Protein AF-0000000084932210 (afdb_homodimer)

pLDDT: mean 85.19, std 19.47, range [23.97, 98.38]

Radius of gyration: 21.62 Å; Cα contacts (8 Å, |Δi|>4): 447; chains: 2; bounding box: 85×49×42 Å

Nearest PDB structures (foldseek):
  3e6m-assembly1_B  TM=5.135E-01  e=4.115E-02  Ruegeria pomeroyi
  4pql-assembly1_A  TM=5.107E-01  e=1.129E-01  Staphylococcus aureus
  7z1l-assembly1_O  TM=4.689E-01  e=1.431E-01  Saccharomyces cerevisiae W303
  1z05-assembly1_A-2  TM=5.631E-01  e=2.785E+00  Vibrio cholerae O1 biovar El Tor str. N16961
  6f41-assembly1_O  TM=3.839E-01  e=3.976E+00  Saccharomyces cerevisiae S288C

Structure (mmCIF, N/CA/C/O backbone):
data_AF-0000000084932210-model_v1
#
loop_
_entity.id
_entity.type
_entity.pdbx_description
1 polymer 'MarR family transcriptional regulator'
#
loop_
_atom_site.group_PDB
_atom_site.id
_atom_site.type_symbol
_atom_site.label_atom_id
_atom_site.label_alt_id
_atom_site.label_comp_id
_atom_site.label_asym_id
_atom_site.label_entity_id
_atom_site.label_seq_id
_atom_site.pdbx_PDB_ins_code
_atom_site.Cartn_x
_atom_site.Cartn_y
_atom_site.Cartn_z
_atom_site.occupancy
_atom_site.B_iso_or_equiv
_atom_site.auth_seq_id
_atom_site.auth_comp_id
_atom_site.auth_asym_id
_atom_site.auth_atom_id
_atom_site.pdbx_PDB_model_num
ATOM 1 N N . MET A 1 1 ? -46.719 19.891 0.356 1 24.2 1 MET A N 1
ATOM 2 C CA . MET A 1 1 ? -45.656 19.75 -0.613 1 24.2 1 MET A CA 1
ATOM 3 C C . MET A 1 1 ? -44.5 18.938 -0.025 1 24.2 1 MET A C 1
ATOM 5 O O . MET A 1 1 ? -43.875 19.359 0.957 1 24.2 1 MET A O 1
ATOM 9 N N . ASP A 1 2 ? -44.594 17.578 0.139 1 27.67 2 ASP A N 1
ATOM 10 C CA . ASP A 1 2 ? -43.969 16.469 0.834 1 27.67 2 ASP A CA 1
ATOM 11 C C . ASP A 1 2 ? -42.531 16.281 0.365 1 27.67 2 ASP A C 1
ATOM 13 O O . ASP A 1 2 ? -42.281 15.961 -0.804 1 27.67 2 ASP A O 1
ATOM 17 N N . ASP A 1 3 ? -41.625 17.219 0.644 1 27.91 3 ASP A N 1
ATOM 18 C CA . ASP A 1 3 ? -40.219 17.328 0.317 1 27.91 3 ASP A CA 1
ATOM 19 C C . ASP A 1 3 ? -39.5 15.984 0.489 1 27.91 3 ASP A C 1
ATOM 21 O O . ASP A 1 3 ? -39.281 15.531 1.614 1 27.91 3 ASP A O 1
ATOM 25 N N . GLU A 1 4 ? -39.938 14.945 -0.245 1 27.97 4 GLU A N 1
ATOM 26 C CA . GLU A 1 4 ? -39.375 13.609 -0.477 1 27.97 4 GLU A CA 1
ATOM 27 C C . GLU A 1 4 ? -37.875 13.648 -0.569 1 27.97 4 GLU A C 1
ATOM 29 O O . GLU A 1 4 ? -37.312 14.195 -1.521 1 27.97 4 GLU A O 1
ATOM 34 N N . GLN A 1 5 ? -37.188 14.031 0.467 1 28.52 5 GLN A N 1
ATOM 35 C CA . GLN A 1 5 ? -35.75 14.125 0.684 1 28.52 5 GLN A CA 1
ATOM 36 C C . GLN A 1 5 ? -35.031 12.984 0.002 1 28.52 5 GLN A C 1
ATOM 38 O O . GLN A 1 5 ? -35.188 11.82 0.371 1 28.52 5 GLN A O 1
ATOM 43 N N . GLN A 1 6 ? -35.031 12.898 -1.341 1 28.48 6 GLN A N 1
ATOM 44 C CA . GLN A 1 6 ? -34.5 11.977 -2.328 1 28.48 6 GLN A CA 1
ATOM 45 C C . GLN A 1 6 ? -33.188 11.375 -1.851 1 28.48 6 GLN A C 1
ATOM 47 O O . GLN A 1 6 ? -32.188 12.094 -1.635 1 28.48 6 GLN A O 1
ATOM 52 N N . ARG A 1 7 ? -33.125 10.359 -0.972 1 30.64 7 ARG A N 1
ATOM 53 C CA . ARG A 1 7 ? -32.062 9.508 -0.473 1 30.64 7 ARG A CA 1
ATOM 54 C C . ARG A 1 7 ? -31.016 9.25 -1.558 1 30.64 7 ARG A C 1
ATOM 56 O O . ARG A 1 7 ? -31.328 8.633 -2.582 1 30.64 7 ARG A O 1
ATOM 63 N N . ARG A 1 8 ? -30.344 10.281 -2.07 1 34.25 8 ARG A N 1
ATOM 64 C CA . ARG A 1 8 ? -29.344 10.219 -3.133 1 34.25 8 ARG A CA 1
ATOM 65 C C . ARG A 1 8 ? -28.688 8.844 -3.186 1 34.25 8 ARG A C 1
ATOM 67 O O . ARG A 1 8 ? -28.375 8.258 -2.145 1 34.25 8 ARG A O 1
ATOM 74 N N . PRO A 1 9 ? -28.844 7.965 -4.051 1 36.34 9 PRO A N 1
ATOM 75 C CA . PRO A 1 9 ? -28.375 6.59 -4.207 1 36.34 9 PRO A CA 1
ATOM 76 C C . PRO A 1 9 ? -27.047 6.344 -3.492 1 36.34 9 PRO A C 1
ATOM 78 O O . PRO A 1 9 ? -26.281 7.285 -3.244 1 36.34 9 PRO A O 1
ATOM 81 N N . SER A 1 10 ? -26.672 5.238 -2.67 1 38.25 10 SER A N 1
ATOM 82 C CA . SER A 1 10 ? -25.656 4.895 -1.68 1 38.25 10 SER A CA 1
ATOM 83 C C .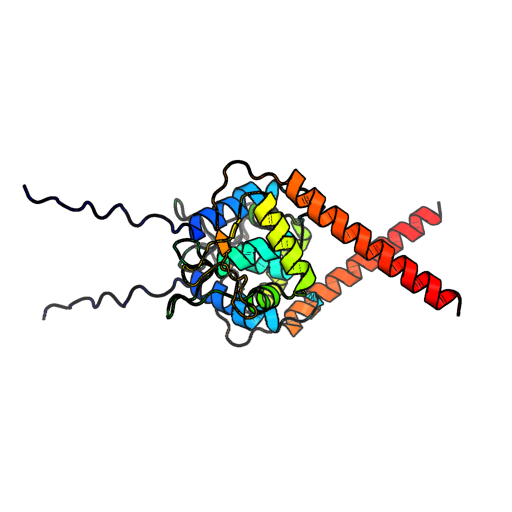 SER A 1 10 ? -24.281 5.371 -2.117 1 38.25 10 SER A C 1
ATOM 85 O O . SER A 1 10 ? -23.703 4.848 -3.08 1 38.25 10 SER A O 1
ATOM 87 N N . GLY A 1 11 ? -23.812 6.559 -2.527 1 45.12 11 GLY A N 1
ATOM 88 C CA . GLY A 1 11 ? -22.672 7.355 -2.973 1 45.12 11 GLY A CA 1
ATOM 89 C C . GLY A 1 11 ? -21.344 6.801 -2.521 1 45.12 11 GLY A C 1
ATOM 90 O O . GLY A 1 11 ? -21.141 6.527 -1.335 1 45.12 11 GLY A O 1
ATOM 91 N N . SER A 1 12 ? -20.578 6.113 -3.457 1 63 12 SER A N 1
ATOM 92 C CA . SER A 1 12 ? -19.297 5.488 -3.184 1 63 12 SER A CA 1
ATOM 93 C C . SER A 1 12 ? -18.406 6.398 -2.33 1 63 12 SER A C 1
ATOM 95 O O . SER A 1 12 ? -18.375 7.609 -2.547 1 63 12 SER A O 1
ATOM 97 N N . SER A 1 13 ? -18.156 6.199 -1.131 1 87.06 13 SER A N 1
ATOM 98 C CA . SER A 1 13 ? -17.328 6.926 -0.163 1 87.06 13 SER A CA 1
ATOM 99 C C . SER A 1 13 ? -16.094 7.523 -0.822 1 87.06 13 SER A C 1
ATOM 101 O O . SER A 1 13 ? -15.633 7.031 -1.853 1 87.06 13 SER A O 1
ATOM 103 N N . VAL A 1 14 ? -15.875 8.852 -0.555 1 92.62 14 VAL A N 1
ATOM 104 C CA . VAL A 1 14 ? -14.656 9.5 -1.02 1 92.62 14 VAL A CA 1
ATOM 105 C C . VAL A 1 14 ? -13.484 8.523 -0.927 1 92.62 14 VAL A C 1
ATOM 107 O O . VAL A 1 14 ? -12.695 8.398 -1.869 1 92.62 14 VAL A O 1
ATOM 110 N N . ALA A 1 15 ? -13.484 7.816 0.119 1 93.69 15 ALA A N 1
ATOM 111 C CA . ALA A 1 15 ? -12.406 6.863 0.334 1 93.69 15 ALA A CA 1
ATOM 112 C C . ALA A 1 15 ? -12.422 5.762 -0.721 1 93.69 15 ALA A C 1
ATOM 114 O O . ALA A 1 15 ? -11.375 5.367 -1.24 1 93.69 15 ALA A O 1
ATOM 115 N N . HIS A 1 16 ? -13.555 5.297 -1.061 1 92.5 16 HIS A N 1
ATOM 116 C CA . HIS A 1 16 ? -13.68 4.25 -2.066 1 92.5 16 HIS A CA 1
ATOM 117 C C . HIS A 1 16 ? -13.266 4.754 -3.443 1 92.5 16 HIS A C 1
ATOM 119 O O . HIS A 1 16 ? -12.523 4.082 -4.16 1 92.5 16 HIS A O 1
ATOM 125 N N . ALA A 1 17 ? -13.742 5.887 -3.809 1 94.38 17 ALA A N 1
ATOM 126 C CA . ALA A 1 17 ? -13.391 6.477 -5.098 1 94.38 17 ALA A CA 1
ATOM 127 C C . ALA A 1 17 ? -11.891 6.723 -5.195 1 94.38 17 ALA A C 1
ATOM 129 O O . ALA A 1 17 ? -11.281 6.488 -6.242 1 94.38 17 ALA A O 1
ATOM 130 N N . TYR A 1 18 ? -11.328 7.219 -4.141 1 96.5 18 TYR A N 1
ATOM 131 C CA . TYR A 1 18 ? -9.891 7.434 -4.066 1 96.5 18 TYR A CA 1
ATOM 132 C C . TYR A 1 18 ? -9.133 6.129 -4.289 1 96.5 18 TYR A C 1
ATOM 134 O O . TYR A 1 18 ? -8.164 6.09 -5.055 1 96.5 18 TYR A O 1
ATOM 142 N N . GLY A 1 19 ? -9.562 5.102 -3.621 1 96.38 19 GLY A N 1
ATOM 143 C CA . GLY A 1 19 ? -8.93 3.801 -3.783 1 96.38 19 GLY A CA 1
ATOM 144 C C . GLY A 1 19 ? -9 3.275 -5.203 1 96.38 19 GLY A C 1
ATOM 145 O O . GLY A 1 19 ? -8.016 2.736 -5.723 1 96.38 19 GLY A O 1
ATOM 146 N N . ASN A 1 20 ? -10.094 3.41 -5.793 1 94.19 20 ASN A N 1
ATOM 147 C CA . ASN A 1 20 ? -10.258 2.973 -7.172 1 94.19 20 ASN A CA 1
ATOM 148 C C . ASN A 1 20 ? -9.344 3.746 -8.117 1 94.19 20 ASN A C 1
ATOM 150 O O . ASN A 1 20 ? -8.695 3.154 -8.984 1 94.19 20 ASN A O 1
ATOM 154 N N . ALA A 1 21 ? -9.375 5.031 -7.973 1 96.75 21 ALA A N 1
ATOM 155 C CA . ALA A 1 21 ? -8.484 5.848 -8.789 1 96.75 21 ALA A CA 1
ATOM 156 C C . ALA A 1 21 ? -7.031 5.438 -8.594 1 96.75 21 ALA A C 1
ATOM 158 O O . ALA A 1 21 ? -6.277 5.312 -9.562 1 96.75 21 ALA A O 1
ATOM 159 N N . LEU A 1 22 ? -6.676 5.227 -7.336 1 97.19 22 LEU A N 1
ATOM 160 C CA . LEU A 1 22 ? -5.301 4.863 -7.012 1 97.19 22 LEU A CA 1
ATOM 161 C C . LEU A 1 22 ? -4.914 3.545 -7.668 1 97.19 22 LEU A C 1
ATOM 163 O O . LEU A 1 22 ? -3.906 3.471 -8.375 1 97.19 22 LEU A O 1
ATOM 167 N N . ALA A 1 23 ? -5.75 2.535 -7.523 1 96.12 23 ALA A N 1
ATOM 168 C CA . ALA A 1 23 ? -5.402 1.188 -7.969 1 96.12 23 ALA A CA 1
ATOM 169 C C . ALA A 1 23 ? -5.496 1.07 -9.484 1 96.12 23 ALA A C 1
ATOM 171 O O . ALA A 1 23 ? -4.703 0.361 -10.109 1 96.12 23 ALA A O 1
ATOM 172 N N . ARG A 1 24 ? -6.371 1.793 -10.078 1 94.69 24 ARG A N 1
ATOM 173 C CA . ARG A 1 24 ? -6.688 1.506 -11.477 1 94.69 24 ARG A CA 1
ATOM 174 C C . ARG A 1 24 ? -6.102 2.57 -12.398 1 94.69 24 ARG A C 1
ATOM 176 O O . ARG A 1 24 ? -5.891 2.32 -13.586 1 94.69 24 ARG A O 1
ATOM 183 N N . GLN A 1 25 ? -5.855 3.703 -11.906 1 95.5 25 GLN A N 1
ATOM 184 C CA . GLN A 1 25 ? -5.43 4.789 -12.781 1 95.5 25 GLN A CA 1
ATOM 185 C C . GLN A 1 25 ? -4.094 5.371 -12.32 1 95.5 25 GLN A C 1
ATOM 187 O O . GLN A 1 25 ? -3.146 5.461 -13.109 1 95.5 25 GLN A O 1
ATOM 192 N N . TRP A 1 26 ? -3.959 5.73 -11.094 1 97 26 TRP A N 1
ATOM 193 C CA . TRP A 1 26 ? -2.818 6.508 -10.617 1 97 26 TRP A CA 1
ATOM 194 C C . TRP A 1 26 ? -1.574 5.633 -10.508 1 97 26 TRP A C 1
ATOM 196 O O . TRP A 1 26 ? -0.521 5.969 -11.055 1 97 26 TRP A O 1
ATOM 206 N N . ALA A 1 27 ? -1.692 4.504 -9.859 1 96 27 ALA A N 1
ATOM 207 C CA . ALA A 1 27 ? -0.525 3.654 -9.633 1 96 27 ALA A CA 1
ATOM 208 C C . ALA A 1 27 ? 0.13 3.268 -10.953 1 96 27 ALA A C 1
ATOM 210 O O . ALA A 1 27 ? 1.338 3.445 -11.133 1 96 27 ALA A O 1
ATOM 211 N N . PRO A 1 28 ? -0.591 2.832 -11.922 1 93.69 28 PRO A N 1
ATOM 212 C CA . PRO A 1 28 ? 0.028 2.445 -13.195 1 93.69 28 PRO A CA 1
ATOM 213 C C . PRO A 1 28 ? 0.738 3.607 -13.883 1 93.69 28 PRO A C 1
ATOM 215 O O . PRO A 1 28 ? 1.662 3.391 -14.672 1 93.69 28 PRO A O 1
ATOM 218 N N . ALA A 1 29 ? 0.39 4.785 -13.57 1 93.25 29 ALA A N 1
ATOM 219 C CA . ALA A 1 29 ? 0.917 5.961 -14.266 1 93.25 29 ALA A CA 1
ATOM 220 C C . ALA A 1 29 ? 2.066 6.59 -13.484 1 93.25 29 ALA A C 1
ATOM 222 O O . ALA A 1 29 ? 2.758 7.477 -13.984 1 93.25 29 ALA A O 1
ATOM 223 N N . MET A 1 30 ? 2.35 6.133 -12.305 1 95.25 30 MET A N 1
ATOM 224 C CA . MET A 1 30 ? 3.314 6.777 -11.422 1 95.25 30 MET A CA 1
ATOM 225 C C . MET A 1 30 ? 4.738 6.543 -11.906 1 95.25 30 MET A C 1
ATOM 227 O O . MET A 1 30 ? 5.102 5.422 -12.266 1 95.25 30 MET A O 1
ATOM 231 N N . PRO A 1 31 ? 5.516 7.605 -11.844 1 93.81 31 PRO A N 1
ATOM 232 C CA . PRO A 1 31 ? 6.941 7.422 -12.125 1 93.81 31 PRO A CA 1
ATOM 233 C C . PRO A 1 31 ? 7.637 6.516 -11.109 1 93.81 31 PRO A C 1
ATOM 235 O O . PRO A 1 31 ? 7.16 6.375 -9.984 1 93.81 31 PRO A O 1
ATOM 238 N N . ARG A 1 32 ? 8.703 6.035 -11.375 1 88.62 32 ARG A N 1
ATOM 239 C CA . ARG A 1 32 ? 9.414 4.992 -10.633 1 88.62 32 ARG A CA 1
ATOM 240 C C . ARG A 1 32 ? 9.773 5.469 -9.234 1 88.62 32 ARG A C 1
ATOM 242 O O . ARG A 1 32 ? 9.664 4.707 -8.266 1 88.62 32 ARG A O 1
ATOM 249 N N . PRO A 1 33 ? 10.172 6.711 -9.055 1 88.31 33 PRO A N 1
ATOM 250 C CA . PRO A 1 33 ? 10.547 7.133 -7.703 1 88.31 33 PRO A CA 1
ATOM 251 C C . PRO A 1 33 ? 9.375 7.066 -6.719 1 88.31 33 PRO A C 1
ATOM 253 O O . PRO A 1 33 ? 9.586 7.082 -5.504 1 88.31 33 PRO A O 1
ATOM 256 N N . LEU A 1 34 ? 8.234 7.008 -7.309 1 93.62 34 LEU A N 1
ATOM 257 C CA . LEU A 1 34 ? 7.051 7.039 -6.457 1 93.62 34 LEU A CA 1
ATOM 258 C C . LEU A 1 34 ? 6.547 5.625 -6.176 1 93.62 34 LEU A C 1
ATOM 260 O O . LEU A 1 34 ? 5.566 5.445 -5.453 1 93.62 34 LEU A O 1
ATOM 264 N N . THR A 1 35 ? 7.422 4.789 -6.871 1 86.62 35 THR A N 1
ATOM 265 C CA . THR A 1 35 ? 7.023 3.402 -6.668 1 86.62 35 THR A CA 1
ATOM 266 C C . THR A 1 35 ? 7.598 2.861 -5.359 1 86.62 35 THR A C 1
ATOM 268 O O . THR A 1 35 ? 8.555 3.416 -4.82 1 86.62 35 THR A O 1
ATOM 271 N N . GLY A 1 36 ? 6.918 2.408 -4.289 1 89 36 GLY A N 1
ATOM 272 C CA . GLY A 1 36 ? 7.379 1.9 -3.006 1 89 36 GLY A CA 1
ATOM 273 C C . GLY A 1 36 ? 6.66 2.525 -1.824 1 89 36 GLY A C 1
ATOM 274 O O . GLY A 1 36 ? 5.43 2.518 -1.764 1 89 36 GLY A O 1
ATOM 275 N N . GLY A 1 37 ? 7.605 3.17 -1.077 1 93.88 37 GLY A N 1
ATOM 276 C CA . GLY A 1 37 ? 7.047 3.688 0.162 1 93.88 37 GLY A CA 1
ATOM 277 C C . GLY A 1 37 ? 5.953 4.715 -0.06 1 93.88 37 GLY A C 1
ATOM 278 O O . GLY A 1 37 ? 4.98 4.766 0.693 1 93.88 37 GLY A O 1
ATOM 279 N N . PHE A 1 38 ? 6.191 5.523 -1.123 1 96.5 38 PHE A N 1
ATOM 280 C CA . PHE A 1 38 ? 5.18 6.531 -1.419 1 96.5 38 PHE A CA 1
ATOM 281 C C . PHE A 1 38 ? 3.846 5.875 -1.765 1 96.5 38 PHE A C 1
ATOM 283 O O . PHE A 1 38 ? 2.809 6.234 -1.205 1 96.5 38 PHE A O 1
ATOM 290 N N . LEU A 1 39 ? 3.832 4.91 -2.684 1 97.56 39 LEU A N 1
ATOM 291 C CA . LEU A 1 39 ? 2.609 4.223 -3.088 1 97.56 39 LEU A CA 1
ATOM 292 C C . LEU A 1 39 ? 1.982 3.488 -1.907 1 97.56 39 LEU A C 1
ATOM 294 O O . LEU A 1 39 ? 0.767 3.547 -1.71 1 97.56 39 LEU A O 1
ATOM 298 N N . THR A 1 40 ? 2.822 2.811 -1.098 1 97.06 40 THR A 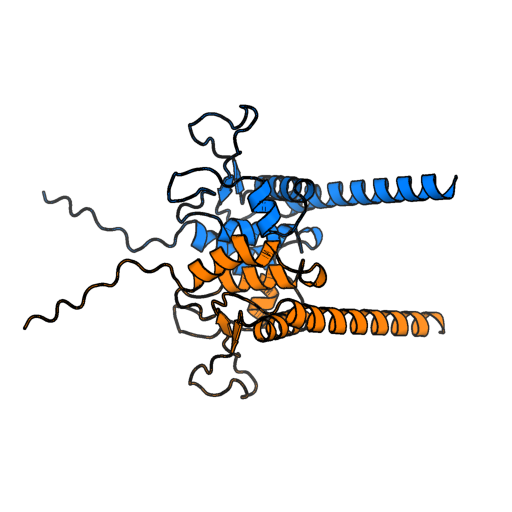N 1
ATOM 299 C CA . THR A 1 40 ? 2.338 2.152 0.111 1 97.06 40 THR A CA 1
ATOM 300 C C . THR A 1 40 ? 1.622 3.146 1.02 1 97.06 40 THR A C 1
ATOM 302 O O . THR A 1 40 ? 0.556 2.844 1.561 1 97.06 40 THR A O 1
ATOM 305 N N . THR A 1 41 ? 2.205 4.309 1.158 1 98 41 THR A N 1
ATOM 306 C CA . THR A 1 41 ? 1.618 5.344 2.002 1 98 41 THR A CA 1
ATOM 307 C C . THR A 1 41 ? 0.247 5.758 1.476 1 98 41 THR A C 1
ATOM 309 O O . THR A 1 41 ? -0.704 5.895 2.248 1 98 41 THR A O 1
ATOM 312 N N . LEU A 1 42 ? 0.128 5.922 0.175 1 98.31 42 LEU A N 1
ATOM 313 C CA . LEU A 1 42 ? -1.163 6.309 -0.385 1 98.31 42 LEU A CA 1
ATOM 314 C C . LEU A 1 42 ? -2.221 5.25 -0.094 1 98.31 42 LEU A C 1
ATOM 316 O O . LEU A 1 42 ? -3.35 5.578 0.275 1 98.31 42 LEU A O 1
ATOM 320 N N . TYR A 1 43 ? -1.851 3.996 -0.23 1 98.12 43 TYR A N 1
ATOM 321 C CA . TYR A 1 43 ? -2.801 2.924 0.045 1 98.12 43 TYR A CA 1
ATOM 322 C C . TYR A 1 43 ? -3.154 2.875 1.526 1 98.12 43 TYR A C 1
ATOM 324 O O . TYR A 1 43 ? -4.301 2.6 1.889 1 98.12 43 TYR A O 1
ATOM 332 N N . ALA A 1 44 ? -2.193 3.072 2.387 1 97.88 44 ALA A N 1
ATOM 333 C CA . ALA A 1 44 ? -2.441 3.107 3.826 1 97.88 44 ALA A CA 1
ATOM 334 C C . ALA A 1 44 ? -3.4 4.238 4.188 1 97.88 44 ALA A C 1
ATOM 336 O O . ALA A 1 44 ? -4.305 4.051 5.004 1 97.88 44 ALA A O 1
ATOM 337 N N . LEU A 1 45 ? -3.182 5.398 3.562 1 97.81 45 LEU A N 1
ATOM 338 C CA . LEU A 1 45 ? -4.074 6.523 3.807 1 97.81 45 LEU A CA 1
ATOM 339 C C . LEU A 1 45 ? -5.508 6.18 3.412 1 97.81 45 LEU A C 1
ATOM 341 O O . LEU A 1 45 ? -6.445 6.473 4.156 1 97.81 45 LEU A O 1
ATOM 345 N N . ARG A 1 46 ? -5.602 5.566 2.238 1 97.19 46 ARG A N 1
ATOM 346 C CA . ARG A 1 46 ? -6.926 5.145 1.788 1 97.19 46 ARG A CA 1
ATOM 347 C C . ARG A 1 46 ? -7.582 4.223 2.809 1 97.19 46 ARG A C 1
ATOM 349 O O . ARG A 1 46 ? -8.781 4.332 3.072 1 97.19 46 ARG A O 1
ATOM 356 N N . THR A 1 47 ? -6.828 3.357 3.369 1 95.56 47 THR A N 1
ATOM 357 C CA . THR A 1 47 ? -7.328 2.359 4.309 1 95.56 47 THR A CA 1
ATOM 358 C C . THR A 1 47 ? -7.723 3.01 5.629 1 95.56 47 THR A C 1
ATOM 360 O O . THR A 1 47 ? -8.711 2.615 6.254 1 95.56 47 THR A O 1
ATOM 363 N N . LEU A 1 48 ? -7.027 4.008 6.043 1 95.62 48 LEU A N 1
ATOM 364 C CA . LEU A 1 48 ? -7.215 4.656 7.336 1 95.62 48 LEU A CA 1
ATOM 365 C C . LEU A 1 48 ? -8.312 5.711 7.266 1 95.62 48 LEU A C 1
ATOM 367 O O . LEU A 1 48 ? -8.82 6.152 8.297 1 95.62 48 LEU A O 1
ATOM 371 N N . ALA A 1 49 ? -8.648 6.086 6.102 1 94.88 49 ALA A N 1
ATOM 372 C CA . ALA A 1 49 ? -9.578 7.195 5.922 1 94.88 49 ALA A CA 1
ATOM 373 C C . ALA A 1 49 ? -11.016 6.754 6.211 1 94.88 49 ALA A C 1
ATOM 375 O O . ALA A 1 49 ? -11.398 5.629 5.887 1 94.88 49 ALA A O 1
ATOM 376 N N . SER A 1 50 ? -11.797 7.676 6.754 1 91.62 50 SER A N 1
ATOM 377 C CA . SER A 1 50 ? -13.25 7.523 6.859 1 91.62 50 SER A CA 1
ATOM 378 C C . SER A 1 50 ? -13.914 7.637 5.496 1 91.62 50 SER A C 1
ATOM 380 O O . SER A 1 50 ? -13.258 7.93 4.496 1 91.62 50 SER A O 1
ATOM 382 N N . ALA A 1 51 ? -15.164 7.398 5.441 1 89.56 51 ALA A N 1
ATOM 383 C CA . ALA A 1 51 ? -15.914 7.395 4.191 1 89.56 51 ALA A CA 1
ATOM 384 C C . ALA A 1 51 ? -15.836 8.75 3.496 1 89.56 51 ALA A C 1
ATOM 386 O O . ALA A 1 51 ? -15.82 8.82 2.266 1 89.56 51 ALA A O 1
ATOM 387 N N . ASP A 1 52 ? -15.812 9.805 4.301 1 90.25 52 ASP A N 1
ATOM 388 C CA . ASP A 1 52 ? -15.773 11.141 3.719 1 90.25 52 ASP A CA 1
ATOM 389 C C . ASP A 1 52 ? -14.352 11.523 3.316 1 90.25 52 ASP A C 1
ATOM 391 O O . ASP A 1 52 ? -14.117 12.633 2.838 1 90.25 52 ASP A O 1
ATOM 395 N N . GLY A 1 53 ? -13.367 10.633 3.578 1 94.25 53 GLY A N 1
ATOM 396 C CA . GLY A 1 53 ? -12.008 10.812 3.096 1 94.25 53 GLY A CA 1
ATOM 397 C C . GLY A 1 53 ? -11.086 11.438 4.129 1 94.25 53 GLY A C 1
ATOM 398 O O . GLY A 1 53 ? -9.883 11.57 3.896 1 94.25 53 GLY A O 1
ATOM 399 N N . ARG A 1 54 ? -11.641 11.773 5.25 1 93.38 54 ARG A N 1
ATOM 400 C CA . ARG A 1 54 ? -10.805 12.359 6.293 1 93.38 54 ARG A CA 1
ATOM 401 C C . ARG A 1 54 ? -10.094 11.273 7.094 1 93.38 54 ARG A C 1
ATOM 403 O O . ARG A 1 54 ? -10.656 10.203 7.34 1 93.38 54 ARG A O 1
ATOM 410 N N . LEU A 1 55 ? -8.867 11.578 7.461 1 94.44 55 LEU A N 1
ATOM 411 C CA . LEU A 1 55 ? -8.109 10.664 8.312 1 94.44 55 LEU A CA 1
ATOM 412 C C . LEU A 1 55 ? -8.391 10.922 9.781 1 94.44 55 LEU A C 1
ATOM 414 O O . LEU A 1 55 ? -7.594 11.57 10.469 1 94.44 55 LEU A O 1
ATOM 418 N N . ARG A 1 56 ? -9.516 10.352 10.211 1 90.94 56 ARG A N 1
ATOM 419 C CA . ARG A 1 56 ? -9.977 10.516 11.586 1 90.94 56 ARG A CA 1
ATOM 420 C C . ARG A 1 56 ? -10.688 9.266 12.086 1 90.94 56 ARG A C 1
ATOM 422 O O . ARG A 1 56 ? -11.18 8.469 11.289 1 90.94 56 ARG A O 1
ATOM 429 N N . TYR A 1 57 ? -10.703 9.148 13.367 1 87.69 57 TYR A N 1
ATOM 430 C CA . TYR A 1 57 ? -11.461 8.055 13.977 1 87.69 57 TYR A CA 1
ATOM 431 C C . TYR A 1 57 ? -12.953 8.352 13.945 1 87.69 57 TYR A C 1
ATOM 433 O O . TYR A 1 57 ? -13.375 9.484 14.211 1 87.69 57 TYR A O 1
ATOM 441 N N . GLU A 1 58 ? -13.625 7.398 13.578 1 81.56 58 GLU A N 1
ATOM 442 C CA . GLU A 1 58 ? -15.062 7.59 13.461 1 81.56 58 GLU A CA 1
ATOM 443 C C . GLU A 1 58 ? -15.703 7.824 14.828 1 81.56 58 GLU A C 1
ATOM 445 O O . GLU A 1 58 ? -16.656 8.594 14.953 1 81.56 58 GLU A O 1
ATOM 450 N N . ARG A 1 59 ? -15.148 7.227 15.812 1 82.12 59 ARG A N 1
ATOM 451 C CA . ARG A 1 59 ? -15.742 7.238 17.141 1 82.12 59 ARG A CA 1
ATOM 452 C C . ARG A 1 59 ? -15.695 8.633 17.75 1 82.12 59 ARG A C 1
ATOM 454 O O . ARG A 1 59 ? -16.703 9.156 18.219 1 82.12 59 ARG A O 1
ATOM 461 N N . ASP A 1 60 ? -14.602 9.297 17.75 1 83.81 60 ASP A N 1
ATOM 462 C CA . ASP A 1 60 ? -14.438 10.562 18.453 1 83.81 60 ASP A CA 1
ATOM 463 C C . ASP A 1 60 ? -14 11.672 17.484 1 83.81 60 ASP A C 1
ATOM 465 O O . ASP A 1 60 ? -13.891 12.836 17.875 1 83.81 60 ASP A O 1
ATOM 469 N N . GLY A 1 61 ? -13.703 11.273 16.312 1 84 61 GLY A N 1
ATOM 470 C CA . GLY A 1 61 ? -13.336 12.273 15.312 1 84 61 GLY A CA 1
ATOM 471 C C . GLY A 1 61 ? -11.891 12.711 15.422 1 84 61 GLY A C 1
ATOM 472 O O . GLY A 1 61 ? -11.453 13.609 14.695 1 84 61 GLY A O 1
ATOM 473 N N . ALA A 1 62 ? -11.117 12.047 16.297 1 86.88 62 ALA A N 1
ATOM 474 C CA . ALA A 1 62 ? -9.711 12.391 16.469 1 86.88 62 ALA A CA 1
ATOM 475 C C . ALA A 1 62 ? -8.914 12.094 15.203 1 86.88 62 ALA A C 1
ATOM 477 O O . ALA A 1 62 ? -9.156 11.086 14.539 1 86.88 62 ALA A O 1
ATOM 478 N N . ALA A 1 63 ? -7.945 12.977 14.945 1 90.19 63 ALA A N 1
ATOM 479 C CA . ALA A 1 63 ? -7.102 12.812 13.766 1 90.19 63 ALA A CA 1
ATOM 480 C C . ALA A 1 63 ? -6.184 11.602 13.914 1 90.19 63 ALA A C 1
ATOM 482 O O . ALA A 1 63 ? -5.668 11.336 15 1 90.19 63 ALA A O 1
ATOM 483 N N . ILE A 1 64 ? -5.969 10.898 12.836 1 92.62 64 ILE A N 1
ATOM 484 C CA . ILE A 1 64 ? -4.934 9.875 12.789 1 92.62 64 ILE A CA 1
ATOM 485 C C . ILE A 1 64 ? -3.555 10.531 12.781 1 92.62 64 ILE A C 1
ATOM 487 O O . ILE A 1 64 ? -3.258 11.352 11.906 1 92.62 64 ILE A O 1
ATOM 491 N N . THR A 1 65 ? -2.746 10.156 13.648 1 91.62 65 THR A N 1
ATOM 492 C CA . THR A 1 65 ? -1.473 10.836 13.859 1 91.62 65 THR A CA 1
ATOM 493 C C . THR A 1 65 ? -0.432 10.359 12.852 1 91.62 65 THR A C 1
ATOM 495 O O . THR A 1 65 ? -0.6 9.305 12.227 1 91.62 65 THR A O 1
ATOM 498 N N . LEU A 1 66 ? 0.658 11.125 12.742 1 93.25 66 LEU A N 1
ATOM 499 C CA . LEU A 1 66 ? 1.786 10.758 11.898 1 93.25 66 LEU A CA 1
ATOM 500 C C . LEU A 1 66 ? 2.385 9.43 12.344 1 93.25 66 LEU A C 1
ATOM 502 O O . LEU A 1 66 ? 2.764 8.602 11.508 1 93.25 66 LEU A O 1
ATOM 506 N N . ALA A 1 67 ? 2.461 9.211 13.656 1 94.25 67 ALA A N 1
ATOM 507 C CA . ALA A 1 67 ? 3.01 7.969 14.195 1 94.25 67 ALA A CA 1
ATOM 508 C C . ALA A 1 67 ? 2.172 6.766 13.766 1 94.25 67 ALA A C 1
ATOM 510 O O . ALA A 1 67 ? 2.715 5.715 13.422 1 94.25 67 ALA A O 1
ATOM 511 N N . GLN A 1 68 ? 0.909 6.922 13.766 1 95.06 68 GLN A N 1
ATOM 512 C CA . GLN A 1 68 ? 0.008 5.848 13.359 1 95.06 68 GLN A CA 1
ATOM 513 C C . GLN A 1 68 ? 0.103 5.582 11.859 1 95.06 68 GLN A C 1
ATOM 515 O O . GLN A 1 68 ? 0.084 4.43 11.43 1 95.06 68 GLN A O 1
ATOM 520 N N . ILE A 1 69 ? 0.196 6.625 11.07 1 96.25 69 ILE A N 1
ATOM 521 C CA . ILE A 1 69 ? 0.365 6.457 9.625 1 96.25 69 ILE A CA 1
ATOM 522 C C . ILE A 1 69 ? 1.684 5.742 9.344 1 96.25 69 ILE A C 1
ATOM 524 O O . ILE A 1 69 ? 1.73 4.812 8.531 1 96.25 69 ILE A O 1
ATOM 528 N N . ALA A 1 70 ? 2.693 6.164 10.047 1 96.81 70 ALA A N 1
ATOM 529 C CA . ALA A 1 70 ? 4.008 5.551 9.867 1 96.81 70 ALA A CA 1
ATOM 530 C C . ALA A 1 70 ? 3.977 4.07 10.227 1 96.81 70 ALA A C 1
ATOM 532 O O . ALA A 1 70 ? 4.57 3.244 9.531 1 96.81 70 ALA A O 1
ATOM 533 N N . ALA A 1 71 ? 3.291 3.744 11.25 1 96.44 71 ALA A N 1
ATOM 534 C CA . ALA A 1 71 ? 3.16 2.35 11.664 1 96.44 71 ALA A CA 1
ATOM 535 C C . ALA A 1 71 ? 2.422 1.531 10.609 1 96.44 71 ALA A C 1
ATOM 537 O O . ALA A 1 71 ? 2.818 0.406 10.297 1 96.44 71 ALA A O 1
ATOM 538 N N . ALA A 1 72 ? 1.433 2.121 10.047 1 96.69 72 ALA A N 1
ATOM 539 C CA . ALA A 1 72 ? 0.65 1.454 9.008 1 96.69 72 ALA A CA 1
ATOM 540 C C . ALA A 1 72 ? 1.491 1.212 7.758 1 96.69 72 ALA A C 1
ATOM 542 O O . ALA A 1 72 ? 1.232 0.275 7 1 96.69 72 ALA A O 1
ATOM 543 N N . CYS A 1 73 ? 2.42 2.014 7.523 1 96.19 73 CYS A N 1
ATOM 544 C CA . CYS A 1 73 ? 3.287 1.915 6.352 1 96.19 73 CYS A CA 1
ATOM 545 C C . CYS A 1 73 ? 4.531 1.096 6.66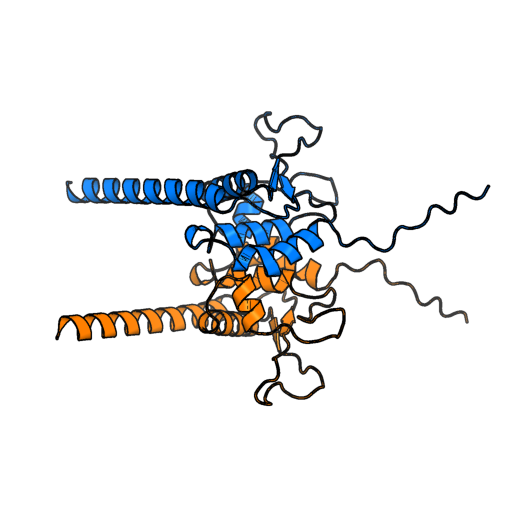4 1 96.19 73 CYS A C 1
ATOM 547 O O . CYS A 1 73 ? 5.309 0.773 5.762 1 96.19 73 CYS A O 1
ATOM 549 N N . ARG A 1 74 ? 4.727 0.897 7.945 1 95 74 ARG A N 1
ATOM 550 C CA . ARG A 1 74 ? 5.977 0.292 8.391 1 95 74 ARG A CA 1
ATOM 551 C C . ARG A 1 74 ? 7.18 1.075 7.879 1 95 74 ARG A C 1
ATOM 553 O O . ARG A 1 74 ? 8.078 0.506 7.254 1 95 74 ARG A O 1
ATOM 560 N N . SER A 1 75 ? 7.168 2.344 8.023 1 93.69 75 SER A N 1
ATOM 561 C CA . SER A 1 75 ? 8.195 3.291 7.602 1 93.69 75 SER A CA 1
ATOM 562 C C . SER A 1 75 ? 8.492 4.309 8.695 1 93.69 75 SER A C 1
ATOM 564 O O . SER A 1 75 ? 7.695 4.48 9.625 1 93.69 75 SER A O 1
ATOM 566 N N . ASP A 1 76 ? 9.617 4.898 8.602 1 93.25 76 ASP A N 1
ATOM 567 C CA . ASP A 1 76 ? 9.953 5.918 9.594 1 93.25 76 ASP A CA 1
ATOM 568 C C . ASP A 1 76 ? 9.133 7.188 9.367 1 93.25 76 ASP A C 1
ATOM 570 O O . ASP A 1 76 ? 8.711 7.473 8.25 1 93.25 76 ASP A O 1
ATOM 574 N N . GLN A 1 77 ? 8.945 7.922 10.492 1 94.5 77 GLN A N 1
ATOM 575 C CA . GLN A 1 77 ? 8.094 9.109 10.453 1 94.5 77 GLN A CA 1
ATOM 576 C C . GLN A 1 77 ? 8.656 10.164 9.5 1 94.5 77 GLN A C 1
ATOM 578 O O . GLN A 1 77 ? 7.902 10.875 8.836 1 94.5 77 GLN A O 1
ATOM 583 N N . LYS A 1 78 ? 9.922 10.211 9.422 1 93.25 78 LYS A N 1
ATOM 584 C CA . LYS A 1 78 ? 10.555 11.195 8.547 1 93.25 78 LYS A CA 1
ATOM 585 C C . LYS A 1 78 ? 10.211 10.93 7.082 1 93.25 78 LYS A C 1
ATOM 587 O O . LYS A 1 78 ? 9.852 11.852 6.344 1 93.25 78 LYS A O 1
ATOM 592 N N . ASP A 1 79 ? 10.312 9.711 6.668 1 94.38 79 ASP A N 1
ATOM 593 C CA . ASP A 1 79 ? 9.977 9.352 5.293 1 94.38 79 ASP A CA 1
ATOM 594 C C . ASP A 1 79 ? 8.492 9.547 5.016 1 94.38 79 ASP A C 1
ATOM 596 O O . ASP A 1 79 ? 8.117 10.062 3.959 1 94.38 79 ASP A O 1
ATOM 600 N N . VAL A 1 80 ? 7.676 9.164 5.992 1 96.25 80 VAL A N 1
ATOM 601 C CA . VAL A 1 80 ? 6.234 9.297 5.797 1 96.25 80 VAL A CA 1
ATOM 602 C C . VAL A 1 80 ? 5.863 10.773 5.676 1 96.25 80 VAL A C 1
ATOM 604 O O . VAL A 1 80 ? 5.023 11.141 4.852 1 96.25 80 VAL A O 1
ATOM 607 N N . ARG A 1 81 ? 6.465 11.609 6.461 1 95 81 ARG A N 1
ATOM 608 C CA . ARG A 1 81 ? 6.211 13.047 6.352 1 95 81 ARG A CA 1
ATOM 609 C C . ARG A 1 81 ? 6.531 13.555 4.949 1 95 81 ARG A C 1
ATOM 611 O O . ARG A 1 81 ? 5.773 14.336 4.375 1 95 81 ARG A O 1
ATOM 618 N N . LEU A 1 82 ? 7.629 13.078 4.457 1 95.94 82 LEU A N 1
ATOM 619 C CA . LEU A 1 82 ? 8.016 13.43 3.096 1 95.94 82 LEU A CA 1
ATOM 620 C C . LEU A 1 82 ? 6.977 12.953 2.09 1 95.94 82 LEU A C 1
ATOM 622 O O . LEU A 1 82 ? 6.605 13.688 1.175 1 95.94 82 LEU A O 1
ATOM 626 N N . TYR A 1 83 ? 6.523 11.75 2.219 1 97.69 83 TYR A N 1
ATOM 627 C CA . TYR A 1 83 ? 5.531 11.195 1.307 1 97.69 83 TYR A CA 1
ATOM 628 C C . TYR A 1 83 ? 4.215 11.961 1.398 1 97.69 83 TYR A C 1
ATOM 630 O O . TYR A 1 83 ? 3.543 12.18 0.388 1 97.69 83 TYR A O 1
ATOM 638 N N . LEU A 1 84 ? 3.863 12.359 2.621 1 97.06 84 LEU A N 1
ATOM 639 C CA . LEU A 1 84 ? 2.65 13.156 2.793 1 97.06 84 LEU A CA 1
ATOM 640 C C . LEU A 1 84 ? 2.779 14.5 2.094 1 97.06 84 LEU A C 1
ATOM 642 O O . LEU A 1 84 ? 1.843 14.953 1.431 1 97.06 84 LEU A O 1
ATOM 646 N N . GLN A 1 85 ? 3.889 15.094 2.205 1 96.56 85 GLN A N 1
ATOM 647 C CA . GLN A 1 85 ? 4.148 16.344 1.505 1 96.56 85 GLN A CA 1
ATOM 648 C C . GLN A 1 85 ? 4.078 16.156 -0.008 1 96.56 85 GLN A C 1
ATOM 650 O O . GLN A 1 85 ? 3.508 16.984 -0.718 1 96.56 85 GLN A O 1
ATOM 655 N N . ALA A 1 86 ? 4.637 15.133 -0.475 1 98 86 ALA A N 1
ATOM 656 C CA . ALA A 1 86 ? 4.609 14.82 -1.902 1 98 86 ALA A CA 1
ATOM 657 C C . ALA A 1 86 ? 3.182 14.578 -2.383 1 98 86 ALA A C 1
ATOM 659 O O . ALA A 1 86 ? 2.814 14.992 -3.486 1 98 86 ALA A O 1
ATOM 660 N N . ALA A 1 87 ? 2.412 13.883 -1.576 1 98.31 87 ALA A N 1
ATOM 661 C CA . ALA A 1 87 ? 1.019 13.625 -1.924 1 98.31 87 ALA A CA 1
ATOM 662 C C . ALA A 1 87 ? 0.224 14.93 -2.01 1 98.31 87 ALA A C 1
ATOM 664 O O . ALA A 1 87 ? -0.631 15.078 -2.885 1 98.31 87 ALA A O 1
ATOM 665 N N . VAL A 1 88 ? 0.493 15.836 -1.069 1 96.81 88 VAL A N 1
ATOM 666 C CA . VAL A 1 88 ? -0.144 17.156 -1.1 1 96.81 88 VAL A CA 1
ATOM 667 C C . VAL A 1 88 ? 0.272 17.891 -2.365 1 96.81 88 VAL A C 1
ATOM 669 O O . VAL A 1 88 ? -0.569 18.469 -3.057 1 96.81 88 VAL A O 1
ATOM 672 N N . ALA A 1 89 ? 1.494 17.812 -2.68 1 97.25 89 ALA A N 1
ATOM 673 C CA . ALA A 1 89 ? 2.012 18.484 -3.877 1 97.25 89 ALA A CA 1
ATOM 674 C C . ALA A 1 89 ? 1.383 17.891 -5.141 1 97.25 89 ALA A C 1
ATOM 676 O O . ALA A 1 89 ? 1.15 18.609 -6.113 1 97.25 89 ALA A O 1
ATOM 677 N N . ALA A 1 90 ? 1.158 16.625 -5.164 1 98 90 ALA A N 1
ATOM 678 C CA . ALA A 1 90 ? 0.545 15.945 -6.305 1 98 90 ALA A CA 1
ATOM 679 C C . ALA A 1 90 ? -0.926 16.328 -6.441 1 98 90 ALA A C 1
ATOM 681 O O . ALA A 1 90 ? -1.525 16.141 -7.504 1 98 90 ALA A O 1
ATOM 682 N N . GLY A 1 91 ? -1.621 16.734 -5.281 1 97.5 91 GLY A N 1
ATOM 683 C CA . GLY A 1 91 ? -3.02 17.125 -5.281 1 97.5 91 GLY A CA 1
ATOM 684 C C . GLY A 1 91 ? -3.957 16.016 -4.867 1 97.5 91 GLY A C 1
ATOM 685 O O . GLY A 1 91 ? -5.164 16.078 -5.105 1 97.5 91 GLY A O 1
ATOM 686 N N . VAL A 1 92 ? -3.385 14.969 -4.281 1 98.25 92 VAL A N 1
ATOM 687 C CA . VAL A 1 92 ? -4.25 13.844 -3.955 1 98.25 92 VAL A CA 1
ATOM 688 C C . VAL A 1 92 ? -4.488 13.789 -2.447 1 98.25 92 VAL A C 1
ATOM 690 O O . VAL A 1 92 ? -5.16 12.883 -1.949 1 98.25 92 VAL A O 1
ATOM 693 N N . LEU A 1 93 ? -3.945 14.672 -1.682 1 98.06 93 LEU A N 1
ATOM 694 C CA . LEU A 1 93 ? -4.078 14.812 -0.236 1 98.06 93 LEU A CA 1
ATOM 695 C C . LEU A 1 93 ? -4.145 16.281 0.163 1 98.06 93 LEU A C 1
ATOM 697 O O . LEU A 1 93 ? -3.518 17.125 -0.474 1 98.06 93 LEU A O 1
ATOM 701 N N . ALA A 1 94 ? -4.934 16.578 1.197 1 95.62 94 ALA A N 1
ATOM 702 C CA . ALA A 1 94 ? -5.016 17.938 1.72 1 95.62 94 ALA A CA 1
ATOM 703 C C . ALA A 1 94 ? -4.852 17.953 3.236 1 95.62 94 ALA A C 1
ATOM 705 O O . ALA A 1 94 ? -5.172 16.969 3.912 1 95.62 94 ALA A O 1
ATOM 706 N N . VAL A 1 95 ? -4.32 19.016 3.729 1 91.88 95 VAL A N 1
ATOM 707 C CA . VAL A 1 95 ? -4.324 19.281 5.16 1 91.88 95 VAL A CA 1
ATOM 708 C C . VAL A 1 95 ? -5.605 20.016 5.543 1 91.88 95 VAL A C 1
ATOM 710 O O . VAL A 1 95 ? -5.965 21.016 4.91 1 91.88 95 VAL A O 1
ATOM 713 N N . VAL A 1 96 ? -6.348 19.469 6.434 1 87.69 96 VAL A N 1
ATOM 714 C CA . VAL A 1 96 ? -7.613 20.094 6.816 1 87.69 96 VAL A CA 1
ATOM 715 C C . VAL A 1 96 ? -7.535 20.578 8.266 1 87.69 96 VAL A C 1
ATOM 717 O O . VAL A 1 96 ? -6.859 19.969 9.094 1 87.69 96 VAL A O 1
ATOM 720 N N . GLU A 1 97 ? -8.039 21.734 8.5 1 71 97 GLU A N 1
ATOM 721 C CA . GLU A 1 97 ? -8.078 22.297 9.844 1 71 97 GLU A CA 1
ATOM 722 C C . GLU A 1 97 ? -9.156 21.625 10.688 1 71 97 GLU A C 1
ATOM 724 O O . GLU A 1 97 ? -10.219 21.266 10.18 1 71 97 GLU A O 1
ATOM 729 N N . ASP A 1 98 ? -8.844 20.719 11.609 1 59.44 98 ASP A N 1
ATOM 730 C CA . ASP A 1 98 ? -9.797 20 12.461 1 59.44 98 ASP A CA 1
ATOM 731 C C . ASP A 1 98 ? -10.688 20.984 13.227 1 59.44 98 ASP A C 1
ATOM 733 O O . ASP A 1 98 ? -11.422 20.578 14.133 1 59.44 98 ASP A O 1
ATOM 737 N N . GLY A 1 99 ? -10.969 22.094 12.68 1 53.41 99 GLY A N 1
ATOM 738 C CA . GLY A 1 99 ? -11.68 23.078 13.477 1 53.41 99 GLY A CA 1
ATOM 739 C C . GLY A 1 99 ? -10.969 23.422 14.773 1 53.41 99 GLY A C 1
ATOM 740 O O . GLY A 1 99 ? -11.352 24.375 15.469 1 53.41 99 GLY A O 1
ATOM 741 N N . HIS A 1 100 ? -10.453 22.328 15.406 1 52.22 100 HIS A N 1
ATOM 742 C CA . HIS A 1 100 ? -9.867 22.688 16.688 1 52.22 100 HIS A CA 1
ATOM 743 C C . HIS A 1 100 ? -8.539 23.406 16.5 1 52.22 100 HIS A C 1
ATOM 745 O O . HIS A 1 100 ? -7.832 23.672 17.484 1 52.22 100 HIS A O 1
ATOM 751 N N . GLY A 1 101 ? -8.312 24.219 15.398 1 43.47 101 GLY A N 1
ATOM 752 C CA . GLY A 1 101 ? -7.148 25.047 15.109 1 43.47 101 GLY A CA 1
ATOM 753 C C . GLY A 1 101 ? -6.043 24.297 14.398 1 43.47 101 GLY A C 1
ATOM 754 O O . GLY A 1 101 ? -6.117 23.062 14.242 1 43.47 101 GLY A O 1
ATOM 755 N N . GLN A 1 102 ? -5.434 25.094 13.445 1 42.5 102 GLN A N 1
ATOM 756 C CA . GLN A 1 102 ? -4.277 24.594 12.711 1 42.5 102 GLN A CA 1
ATOM 757 C C . GLN A 1 102 ? -3.303 23.875 13.641 1 42.5 102 GLN A C 1
ATOM 759 O O . GLN A 1 102 ? -3.182 24.234 14.812 1 42.5 102 GLN A O 1
ATOM 764 N N . GLY A 1 103 ? -3.197 22.641 13.594 1 45 103 GLY A N 1
ATOM 765 C CA . GLY A 1 103 ? -2.195 21.797 14.234 1 45 103 GLY A CA 1
ATOM 766 C C . GLY A 1 103 ? -1.052 22.594 14.836 1 45 103 GLY A C 1
ATOM 767 O O . GLY A 1 103 ? 0.013 22.047 15.117 1 45 103 GLY A O 1
ATOM 768 N N . LYS A 1 104 ? -1.198 23.891 14.57 1 42.91 104 LYS A N 1
ATOM 769 C CA . LYS A 1 104 ? -0.005 24.594 15.016 1 42.91 104 LYS A CA 1
ATOM 770 C C . LYS A 1 104 ? 0.15 24.5 16.531 1 42.91 104 LYS A C 1
ATOM 772 O O . LYS A 1 104 ? 1.045 25.125 17.109 1 42.91 104 LYS A O 1
ATOM 777 N N . THR A 1 105 ? -0.99 24.125 17.125 1 47.66 105 THR A N 1
ATOM 778 C CA . THR A 1 105 ? -0.614 24 18.531 1 47.66 105 THR A CA 1
ATOM 779 C C . THR A 1 105 ? 0.251 22.766 18.75 1 47.66 105 THR A C 1
ATOM 781 O O . THR A 1 105 ? -0.009 21.703 18.188 1 47.66 105 THR A O 1
ATOM 784 N N . ARG A 1 106 ? 1.354 22.891 19.328 1 49.06 106 ARG A N 1
ATOM 785 C CA . ARG A 1 106 ? 2.316 21.875 19.734 1 49.06 106 ARG A CA 1
ATOM 786 C C . ARG A 1 106 ? 1.61 20.656 20.312 1 49.06 106 ARG A C 1
ATOM 788 O O . ARG A 1 106 ? 0.759 20.781 21.188 1 49.06 106 ARG A O 1
ATOM 795 N N . GLY A 1 107 ? 1.506 19.516 19.703 1 56.44 107 GLY A N 1
ATOM 796 C CA . GLY A 1 107 ? 0.96 18.266 20.203 1 56.44 107 GLY A CA 1
ATOM 797 C C . GLY A 1 107 ? -0.266 17.797 19.438 1 56.44 107 GLY A 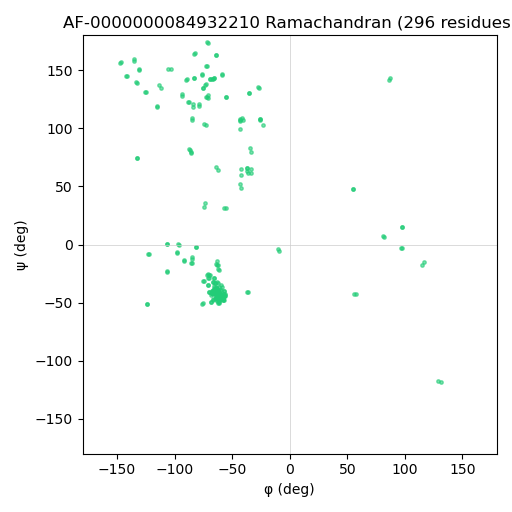C 1
ATOM 798 O O . GLY A 1 107 ? -0.779 16.703 19.688 1 56.44 107 GLY A O 1
ATOM 799 N N . ARG A 1 108 ? -0.769 18.875 18.641 1 61.56 108 ARG A N 1
ATOM 800 C CA . ARG A 1 108 ? -2 18.438 17.984 1 61.56 108 ARG A CA 1
ATOM 801 C C . ARG A 1 108 ? -1.706 17.797 16.641 1 61.56 108 ARG A C 1
ATOM 803 O O . ARG A 1 108 ? -0.863 18.297 15.883 1 61.56 108 ARG A O 1
ATOM 810 N N . ALA A 1 109 ? -2.406 16.812 16.328 1 72.19 109 ALA A N 1
ATOM 811 C CA . ALA A 1 109 ? -2.193 16.016 15.117 1 72.19 109 ALA A CA 1
ATOM 812 C C . ALA A 1 109 ? -2.775 16.734 13.891 1 72.19 109 ALA A C 1
ATOM 814 O O . ALA A 1 109 ? -3.84 17.344 13.977 1 72.19 109 ALA A O 1
ATOM 815 N N . VAL A 1 110 ? -1.968 17.031 12.891 1 82.19 110 VAL A N 1
ATOM 816 C CA . VAL A 1 110 ? -2.404 17.516 11.586 1 82.19 110 VAL A CA 1
ATOM 817 C C . VAL A 1 110 ? -3.416 16.531 10.984 1 82.19 110 VAL A C 1
ATOM 819 O O . VAL A 1 110 ? -3.201 15.32 11.008 1 82.19 110 VAL A O 1
ATOM 822 N N . MET A 1 111 ? -4.539 17.094 10.617 1 90.81 111 MET A N 1
ATOM 823 C CA . MET A 1 111 ? -5.535 16.234 9.984 1 90.81 111 MET A CA 1
ATOM 824 C C . MET A 1 111 ? -5.406 16.266 8.461 1 90.81 111 MET A C 1
ATOM 826 O O . MET A 1 111 ? -5.348 17.359 7.871 1 90.81 111 MET A O 1
ATOM 830 N N . TYR A 1 112 ? -5.348 15.133 7.891 1 94.31 112 TYR A N 1
ATOM 831 C CA . TYR A 1 112 ? -5.277 14.992 6.441 1 94.31 112 TYR A CA 1
ATOM 832 C C . TYR A 1 112 ? -6.609 14.523 5.871 1 94.31 112 TYR A C 1
ATOM 834 O O . TYR A 1 112 ? -7.406 13.898 6.574 1 94.31 112 TYR A O 1
ATOM 842 N N . ALA A 1 113 ? -6.871 14.898 4.645 1 95.69 113 ALA A N 1
ATOM 843 C CA . ALA A 1 113 ? -8.031 14.406 3.904 1 95.69 113 ALA A CA 1
ATOM 844 C C . ALA A 1 113 ? -7.641 13.969 2.494 1 95.69 113 ALA A C 1
ATOM 846 O O . ALA A 1 113 ? -6.84 14.641 1.832 1 95.69 113 ALA A O 1
ATOM 847 N N . LEU A 1 114 ? -8.227 12.852 2.055 1 97.44 114 LEU A N 1
ATOM 848 C CA . LEU A 1 114 ? -8.039 12.383 0.686 1 97.44 114 LEU A CA 1
ATOM 849 C C . LEU A 1 114 ? -8.688 13.336 -0.311 1 97.44 114 LEU A C 1
ATOM 851 O O . LEU A 1 114 ? -9.781 13.852 -0.058 1 97.44 114 LEU A O 1
ATOM 855 N N . LEU A 1 115 ? -8.047 13.539 -1.441 1 96.31 115 LEU A N 1
ATOM 856 C CA . LEU A 1 115 ? -8.594 14.367 -2.51 1 96.31 115 LEU A CA 1
ATOM 857 C C . LEU A 1 115 ? -8.648 13.602 -3.824 1 96.31 115 LEU A C 1
ATOM 859 O O . LEU A 1 115 ? -7.676 12.938 -4.203 1 96.31 115 LEU A O 1
ATOM 863 N N . LEU A 1 116 ? -9.742 13.664 -4.441 1 94.25 116 LEU A N 1
ATOM 864 C CA . LEU A 1 116 ? -9.883 13.102 -5.781 1 94.25 116 LEU A CA 1
ATOM 865 C C . LEU A 1 116 ? -9.422 14.094 -6.84 1 94.25 116 LEU A C 1
ATOM 867 O O . LEU A 1 116 ? -10.023 15.156 -7.008 1 94.25 116 LEU A O 1
ATOM 871 N N . CYS A 1 117 ? -8.32 13.789 -7.383 1 91.38 117 CYS A N 1
ATOM 872 C CA . CYS A 1 117 ? -7.719 14.633 -8.406 1 91.38 117 CYS A CA 1
ATOM 873 C C . CYS A 1 117 ? -7.66 13.914 -9.742 1 91.38 117 CYS A C 1
ATOM 875 O O . CYS A 1 117 ? -7.012 12.875 -9.867 1 91.38 117 CYS A O 1
ATOM 877 N N . PRO A 1 118 ? -8.281 14.375 -10.742 1 90 118 PRO A N 1
ATOM 878 C CA . PRO A 1 118 ? -8.289 13.695 -12.039 1 90 118 PRO A CA 1
ATOM 879 C C . PRO A 1 118 ? -6.902 13.633 -12.68 1 90 118 PRO A C 1
ATOM 881 O O . PRO A 1 118 ? -6.582 12.656 -13.367 1 90 118 PRO A O 1
ATOM 884 N N . THR A 1 119 ? -6.109 14.656 -12.445 1 93.94 119 THR A N 1
ATOM 885 C CA . THR A 1 119 ? -4.781 14.703 -13.047 1 93.94 119 THR A CA 1
ATOM 886 C C . THR A 1 119 ? -3.727 15.07 -12.008 1 93.94 119 THR A C 1
ATOM 888 O O . THR A 1 119 ? -3.225 16.203 -11.992 1 93.94 119 THR A O 1
ATOM 891 N N . PRO A 1 120 ? -3.434 14.117 -11.195 1 97 120 PRO A N 1
ATOM 892 C CA . PRO A 1 120 ? -2.418 14.414 -10.18 1 97 120 PRO A CA 1
ATOM 893 C C . PRO A 1 120 ? -1.079 14.828 -10.789 1 97 120 PRO A C 1
ATOM 895 O O . PRO A 1 120 ? -0.694 14.32 -11.844 1 97 120 PRO A O 1
ATOM 898 N N . ASP A 1 121 ? -0.346 15.727 -10.125 1 97.19 121 ASP A N 1
ATOM 899 C CA . ASP A 1 121 ? 0.99 16.141 -10.547 1 97.19 121 ASP A CA 1
ATOM 900 C C . ASP A 1 121 ? 2.055 15.188 -10.008 1 97.19 121 ASP A C 1
ATOM 902 O O . ASP A 1 121 ? 2.805 15.547 -9.094 1 97.19 121 ASP A O 1
ATOM 906 N N . TRP A 1 122 ? 2.209 14.055 -10.648 1 97.06 122 TRP A N 1
ATOM 907 C CA . TRP A 1 122 ? 3.139 13.031 -10.18 1 97.06 122 TRP A CA 1
ATOM 908 C C . TRP A 1 122 ? 4.582 13.484 -10.375 1 97.06 122 TRP A C 1
ATOM 910 O O . TRP A 1 122 ? 5.469 13.094 -9.609 1 97.06 122 TRP A O 1
ATOM 920 N N . GLU A 1 123 ? 4.789 14.281 -11.344 1 95.38 123 GLU A N 1
ATOM 921 C CA . GLU A 1 123 ? 6.148 14.766 -11.57 1 95.38 123 GLU A CA 1
ATOM 922 C C . GLU A 1 123 ? 6.617 15.648 -10.414 1 95.38 123 GLU A C 1
ATOM 924 O O . GLU A 1 123 ? 7.766 15.547 -9.984 1 95.38 123 GLU A O 1
ATOM 929 N N . ARG A 1 124 ? 5.715 16.453 -10.008 1 96.31 124 ARG A N 1
ATOM 930 C CA . ARG A 1 124 ? 6.043 17.281 -8.859 1 96.31 124 ARG A CA 1
ATOM 931 C C . ARG A 1 124 ? 6.301 16.438 -7.621 1 96.31 124 ARG A C 1
ATOM 933 O O . ARG A 1 124 ? 7.277 16.656 -6.902 1 96.31 124 ARG A O 1
ATOM 940 N N . ALA A 1 125 ? 5.484 15.477 -7.324 1 97.5 125 ALA A N 1
ATOM 941 C CA . ALA A 1 125 ? 5.688 14.562 -6.199 1 97.5 125 ALA A CA 1
ATOM 942 C C . ALA A 1 125 ? 7.012 13.812 -6.336 1 97.5 125 ALA A C 1
ATOM 944 O O . ALA A 1 125 ? 7.773 13.711 -5.371 1 97.5 125 ALA A O 1
ATOM 945 N N . ALA A 1 126 ? 7.27 13.359 -7.527 1 96.38 126 ALA A N 1
ATOM 946 C CA . ALA A 1 126 ? 8.492 12.602 -7.777 1 96.38 126 ALA A CA 1
ATOM 947 C C . ALA A 1 126 ? 9.734 13.461 -7.523 1 96.38 126 ALA A C 1
ATOM 949 O O . ALA A 1 126 ? 10.742 12.969 -7.016 1 96.38 126 ALA A O 1
ATOM 950 N N . GLY A 1 127 ? 9.625 14.664 -7.957 1 95.06 127 GLY A N 1
ATOM 951 C CA . GLY A 1 127 ? 10.727 15.57 -7.707 1 95.06 127 GLY A CA 1
ATOM 952 C C . GLY A 1 127 ? 11.062 15.711 -6.23 1 95.06 127 GLY A C 1
ATOM 953 O O . GLY A 1 127 ? 12.227 15.672 -5.848 1 95.06 127 GLY A O 1
ATOM 954 N N . LEU A 1 128 ? 10.086 15.844 -5.395 1 94.88 128 LEU A N 1
ATOM 955 C CA . LEU A 1 128 ? 10.273 15.984 -3.957 1 94.88 128 LEU A CA 1
ATOM 956 C C . LEU A 1 128 ? 10.906 14.734 -3.367 1 94.88 128 LEU A C 1
ATOM 958 O O . LEU A 1 128 ? 11.852 14.82 -2.574 1 94.88 128 LEU A O 1
ATOM 962 N N . VAL A 1 129 ? 10.406 13.562 -3.77 1 94.69 129 VAL A N 1
ATOM 963 C CA . VAL A 1 129 ? 10.898 12.297 -3.246 1 94.69 129 VAL A CA 1
ATOM 964 C C . VAL A 1 129 ? 12.32 12.047 -3.729 1 94.69 129 VAL A C 1
ATOM 966 O O . VAL A 1 129 ? 13.18 11.617 -2.955 1 94.69 129 VAL A O 1
ATOM 969 N N . TRP A 1 130 ? 12.547 12.336 -4.949 1 91.06 130 TRP A N 1
ATOM 970 C CA . TRP A 1 130 ? 13.875 12.148 -5.527 1 91.06 130 TRP A CA 1
ATOM 971 C C . TRP A 1 130 ? 14.914 13.008 -4.816 1 91.06 130 TRP A C 1
ATOM 973 O O . TRP A 1 130 ? 15.992 12.531 -4.465 1 91.06 130 TRP A O 1
ATOM 983 N N . ILE A 1 131 ? 14.617 14.242 -4.598 1 90.56 131 ILE A N 1
ATOM 984 C CA . ILE A 1 131 ? 15.523 15.172 -3.93 1 90.56 131 ILE A CA 1
ATOM 985 C C . ILE A 1 131 ? 15.867 14.641 -2.539 1 90.56 131 ILE A C 1
ATOM 987 O O . ILE A 1 131 ? 17.031 14.633 -2.15 1 90.56 131 ILE A O 1
ATOM 991 N N . ALA A 1 132 ? 14.852 14.219 -1.827 1 91.06 132 ALA A N 1
ATOM 992 C CA . ALA A 1 132 ? 15.078 13.695 -0.481 1 91.06 132 ALA A CA 1
ATOM 993 C C . ALA A 1 132 ? 15.953 12.453 -0.515 1 91.06 132 ALA A C 1
ATOM 995 O O . ALA A 1 132 ? 16.812 12.266 0.35 1 91.06 132 ALA A O 1
ATOM 996 N N . GLN A 1 133 ? 15.719 11.633 -1.482 1 88.38 133 GLN A N 1
ATOM 997 C CA . GLN A 1 133 ? 16.5 10.406 -1.619 1 88.38 133 GLN A CA 1
ATOM 998 C C . GLN A 1 133 ? 17.953 10.727 -1.947 1 88.38 133 GLN A C 1
ATOM 1000 O O . GLN A 1 133 ? 18.875 10.078 -1.432 1 88.38 133 GLN A O 1
ATOM 1005 N N . GLN A 1 134 ? 18.156 11.695 -2.756 1 89.19 134 GLN A N 1
ATOM 1006 C CA . GLN A 1 134 ? 19.516 12.102 -3.109 1 89.19 134 GLN A CA 1
ATOM 1007 C C . GLN A 1 134 ? 20.25 12.664 -1.898 1 89.19 134 GLN A C 1
ATOM 1009 O O . GLN A 1 134 ? 21.422 12.359 -1.687 1 89.19 134 GLN A O 1
ATOM 1014 N N . GLN A 1 135 ? 19.562 13.398 -1.176 1 90.06 135 GLN A N 1
ATOM 1015 C CA . GLN A 1 135 ? 20.156 13.977 0.024 1 90.06 135 GLN A CA 1
ATOM 1016 C C . GLN A 1 135 ? 20.531 12.891 1.025 1 90.06 135 GLN A C 1
ATOM 1018 O O . GLN A 1 135 ? 21.594 12.969 1.663 1 90.06 135 GLN A O 1
ATOM 1023 N N . LYS A 1 136 ? 19.688 11.922 1.151 1 88.38 136 LYS A N 1
ATOM 1024 C CA . LYS A 1 136 ? 19.969 10.805 2.047 1 88.38 136 LYS A CA 1
ATOM 1025 C C . LYS A 1 136 ? 21.203 10.031 1.585 1 88.38 136 LYS A C 1
ATOM 1027 O O . LYS A 1 136 ? 22.047 9.641 2.402 1 88.38 136 LYS A O 1
ATOM 1032 N N . LYS A 1 137 ? 21.297 9.836 0.308 1 88.44 137 LYS A N 1
ATOM 1033 C CA . LYS A 1 137 ? 22.438 9.133 -0.26 1 88.44 137 LYS A CA 1
ATOM 1034 C C . LYS A 1 137 ? 23.734 9.906 -0.025 1 88.44 137 LYS A C 1
ATOM 1036 O O . LYS A 1 137 ? 24.75 9.32 0.33 1 88.44 137 LYS A O 1
ATOM 1041 N N . GLU A 1 138 ? 23.625 11.133 -0.216 1 89.25 138 GLU A N 1
ATOM 1042 C CA . GLU A 1 138 ? 24.797 11.984 -0.024 1 89.25 138 GLU A CA 1
ATOM 1043 C C . GLU A 1 138 ? 25.25 11.984 1.435 1 89.25 138 GLU A C 1
ATOM 1045 O O . GLU A 1 138 ? 26.438 11.914 1.724 1 89.25 138 GLU A O 1
ATOM 1050 N N . ARG A 1 139 ? 24.297 12.031 2.289 1 90 139 ARG A N 1
ATOM 1051 C CA . ARG A 1 139 ? 24.609 12.008 3.715 1 90 139 ARG A CA 1
ATOM 1052 C C . ARG A 1 139 ? 25.234 10.68 4.117 1 90 139 ARG A C 1
ATOM 1054 O O . ARG A 1 139 ? 26.188 10.656 4.91 1 90 139 ARG A O 1
ATOM 1061 N N . ARG A 1 140 ? 24.75 9.625 3.562 1 89.06 140 ARG A N 1
ATOM 1062 C CA . ARG A 1 140 ? 25.297 8.305 3.852 1 89.06 140 ARG A CA 1
ATOM 1063 C C . ARG A 1 140 ? 26.719 8.164 3.309 1 89.06 140 ARG A C 1
ATOM 1065 O O . ARG A 1 140 ? 27.594 7.598 3.975 1 89.06 140 ARG A O 1
ATOM 1072 N N . ALA A 1 141 ? 26.844 8.68 2.146 1 91.06 141 ALA A N 1
ATOM 1073 C CA . ALA A 1 141 ? 28.156 8.641 1.53 1 91.06 141 ALA A CA 1
ATOM 1074 C C . ALA A 1 141 ? 29.172 9.461 2.332 1 91.06 141 ALA A C 1
ATOM 1076 O O . ALA A 1 141 ? 30.312 9.031 2.539 1 91.06 141 ALA A O 1
ATOM 1077 N N . ALA A 1 142 ? 28.719 10.602 2.732 1 92.44 142 ALA A N 1
ATOM 1078 C CA . ALA A 1 142 ? 29.578 11.469 3.529 1 92.44 142 ALA A CA 1
ATOM 1079 C C . ALA A 1 142 ? 29.938 10.805 4.859 1 92.44 142 ALA A C 1
ATOM 1081 O O . ALA A 1 142 ? 31.094 10.867 5.305 1 92.44 142 ALA A O 1
ATOM 1082 N N . ALA A 1 143 ? 29.016 10.164 5.465 1 92 143 ALA A N 1
ATOM 1083 C CA . ALA A 1 143 ? 29.25 9.477 6.73 1 92 143 ALA A CA 1
ATOM 1084 C C . ALA A 1 143 ? 30.203 8.297 6.551 1 92 143 ALA A C 1
ATOM 1086 O O . ALA A 1 143 ? 31.078 8.07 7.387 1 92 143 ALA A O 1
ATOM 1087 N N . ALA A 1 144 ? 30 7.574 5.488 1 91.81 144 ALA A N 1
ATOM 1088 C CA . ALA A 1 144 ? 30.891 6.453 5.18 1 91.81 144 ALA A CA 1
ATOM 1089 C C . ALA A 1 144 ? 32.312 6.934 4.918 1 91.81 144 ALA A C 1
ATOM 1091 O O . ALA A 1 144 ? 33.281 6.297 5.344 1 91.81 144 ALA A O 1
ATOM 1092 N N . ALA A 1 145 ? 32.469 8.031 4.234 1 92.88 145 ALA A N 1
ATOM 1093 C CA . ALA A 1 145 ? 33.781 8.602 3.939 1 92.88 145 ALA A CA 1
ATOM 1094 C C . ALA A 1 145 ? 34.469 9.062 5.219 1 92.88 145 ALA A C 1
ATOM 1096 O O . ALA A 1 145 ? 35.688 8.859 5.383 1 92.88 145 ALA A O 1
ATOM 1097 N N . ARG A 1 146 ? 33.75 9.648 6.117 1 92.12 146 ARG A N 1
ATOM 1098 C CA . ARG A 1 146 ? 34.281 10.109 7.391 1 92.12 146 ARG A CA 1
ATOM 1099 C C . ARG A 1 146 ? 34.75 8.93 8.242 1 92.12 146 ARG A C 1
ATOM 1101 O O . ARG A 1 146 ? 35.812 9 8.883 1 92.12 146 ARG A O 1
ATOM 1108 N N . LYS A 1 147 ? 33.938 7.852 8.227 1 92.25 147 LYS A N 1
ATOM 1109 C CA . LYS A 1 147 ? 34.312 6.66 8.992 1 92.25 147 LYS A CA 1
ATOM 1110 C C . LYS A 1 147 ? 35.562 6.008 8.43 1 92.25 147 LYS A C 1
ATOM 1112 O O . LYS A 1 147 ? 36.406 5.516 9.188 1 92.25 147 LYS A O 1
ATOM 1117 N N . ALA A 1 148 ? 35.75 6.016 7.148 1 91.69 148 ALA A N 1
ATOM 1118 C CA . ALA A 1 148 ? 36.906 5.422 6.488 1 91.69 148 ALA A CA 1
ATOM 1119 C C . ALA A 1 148 ? 38.156 6.25 6.742 1 91.69 148 ALA A C 1
ATOM 1121 O O . ALA A 1 148 ? 39.281 5.723 6.707 1 91.69 148 ALA A O 1
ATOM 1122 N N . ALA A 1 149 ? 38 7.469 6.984 1 91.81 149 ALA A N 1
ATOM 1123 C CA . ALA A 1 149 ? 39.125 8.359 7.195 1 91.81 149 ALA A CA 1
ATOM 1124 C C . ALA A 1 149 ? 39.594 8.32 8.648 1 91.81 149 ALA A C 1
ATOM 1126 O O . ALA A 1 149 ? 40.656 8.844 8.977 1 91.81 149 ALA A O 1
ATOM 1127 N N . GLN A 1 150 ? 39 7.785 9.602 1 81.56 150 GLN A N 1
ATOM 1128 C CA . GLN A 1 150 ? 39.406 7.602 10.984 1 81.56 150 GLN A CA 1
ATOM 1129 C C . GLN A 1 150 ? 40.125 6.258 11.172 1 81.56 150 GLN A C 1
ATOM 1131 O O . GLN A 1 150 ? 41.031 6.141 11.977 1 81.56 150 GLN A O 1
ATOM 1136 N N . MET B 1 1 ? -46.594 -15.922 12.562 1 23.97 1 MET B N 1
ATOM 1137 C CA . MET B 1 1 ? -45.281 -15.797 13.203 1 23.97 1 MET B CA 1
ATOM 1138 C C . MET B 1 1 ? -44.281 -15.094 12.281 1 23.97 1 MET B C 1
ATOM 1140 O O . MET B 1 1 ? -43.969 -15.609 11.211 1 23.97 1 MET B O 1
ATOM 1144 N N . ASP B 1 2 ? -44.344 -13.742 12.062 1 28.09 2 ASP B N 1
ATOM 1145 C CA . ASP B 1 2 ? -43.844 -12.703 11.188 1 28.09 2 ASP B CA 1
ATOM 1146 C C . ASP B 1 2 ? -42.312 -12.594 11.289 1 28.09 2 ASP B C 1
ATOM 1148 O O . ASP B 1 2 ? -41.781 -12.25 12.344 1 28.09 2 ASP B O 1
ATOM 1152 N N . ASP B 1 3 ? -41.594 -13.617 10.898 1 28.7 3 ASP B N 1
ATOM 1153 C CA . ASP B 1 3 ? -40.156 -13.812 10.93 1 28.7 3 ASP B CA 1
ATOM 1154 C C . ASP B 1 3 ? -39.406 -12.555 10.492 1 28.7 3 ASP B C 1
ATOM 1156 O O . ASP B 1 3 ? -39.469 -12.172 9.32 1 28.7 3 ASP B O 1
ATOM 1160 N N . GLU B 1 4 ? -39.5 -11.438 11.258 1 28.02 4 GLU B N 1
ATOM 1161 C CA . GLU B 1 4 ? -38.781 -10.156 11.266 1 28.02 4 GLU B CA 1
ATOM 1162 C C . GLU B 1 4 ? -37.312 -10.328 10.914 1 28.02 4 GLU B C 1
ATOM 1164 O O . GLU B 1 4 ? -36.562 -10.898 11.695 1 28.02 4 GLU B O 1
ATOM 1169 N N . GLN B 1 5 ? -37 -10.805 9.758 1 28.98 5 GLN B N 1
ATOM 1170 C CA . GLN B 1 5 ? -35.688 -11.023 9.156 1 28.98 5 GLN B CA 1
ATOM 1171 C C . GLN B 1 5 ? -34.719 -9.914 9.539 1 28.98 5 GLN B C 1
ATOM 1173 O O . GLN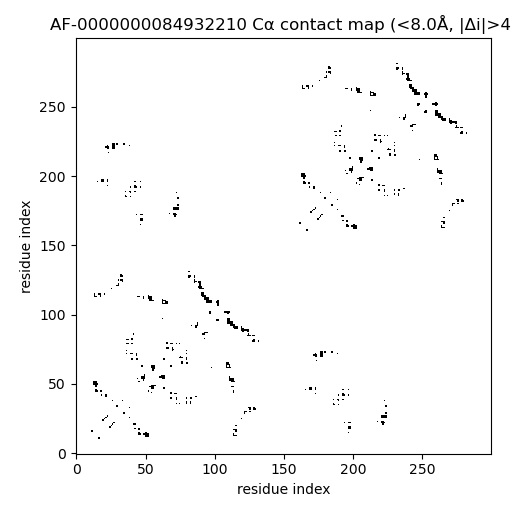 B 1 5 ? -34.875 -8.758 9.156 1 28.98 5 GLN B O 1
ATOM 1178 N N . GLN B 1 6 ? -34.344 -9.789 10.805 1 29.22 6 GLN B N 1
ATOM 1179 C CA . GLN B 1 6 ? -33.5 -8.852 11.555 1 29.22 6 GLN B CA 1
ATOM 1180 C C . GLN B 1 6 ? -32.344 -8.375 10.711 1 29.22 6 GLN B C 1
ATOM 1182 O O . GLN B 1 6 ? -31.5 -9.18 10.273 1 29.22 6 GLN B O 1
ATOM 1187 N N . ARG B 1 7 ? -32.469 -7.359 9.836 1 30.94 7 ARG B N 1
ATOM 1188 C CA . ARG B 1 7 ? -31.5 -6.578 9.055 1 30.94 7 ARG B CA 1
ATOM 1189 C C . ARG B 1 7 ? -30.188 -6.398 9.812 1 30.94 7 ARG B C 1
ATOM 1191 O O . ARG B 1 7 ? -30.156 -5.793 10.891 1 30.94 7 ARG B O 1
ATOM 1198 N N . ARG B 1 8 ? -29.438 -7.465 10.094 1 34.22 8 ARG B N 1
ATOM 1199 C CA . ARG B 1 8 ? -28.188 -7.469 10.828 1 34.22 8 ARG B CA 1
ATOM 1200 C C . ARG B 1 8 ? -27.484 -6.117 10.719 1 34.22 8 ARG B C 1
ATOM 1202 O O . ARG B 1 8 ? -27.469 -5.504 9.656 1 34.22 8 ARG B O 1
ATOM 1209 N N . PRO B 1 9 ? -27.359 -5.266 11.617 1 36.22 9 PRO B N 1
ATOM 1210 C CA . PRO B 1 9 ? -26.781 -3.916 11.664 1 36.22 9 PRO B CA 1
ATOM 1211 C C . PRO B 1 9 ? -25.688 -3.701 10.625 1 36.22 9 PRO B C 1
ATOM 1213 O O . PRO B 1 9 ? -25.078 -4.668 10.164 1 36.22 9 PRO B O 1
ATOM 1216 N N . SER B 1 10 ? -25.5 -2.576 9.758 1 38.25 10 SER B N 1
ATOM 1217 C CA . SER B 1 10 ? -24.75 -2.242 8.555 1 38.25 10 SER B CA 1
ATOM 1218 C C . SER B 1 10 ? -23.328 -2.801 8.617 1 38.25 10 SER B C 1
ATOM 1220 O O . SER B 1 10 ? -22.5 -2.301 9.367 1 38.25 10 SER B O 1
ATOM 1222 N N . GLY B 1 11 ? -22.828 -4.023 8.93 1 45.12 11 GLY B N 1
ATOM 1223 C CA . GLY B 1 11 ? -21.688 -4.914 9.109 1 45.12 11 GLY B CA 1
ATOM 1224 C C . GLY B 1 11 ? -20.484 -4.512 8.281 1 45.12 11 GLY B C 1
ATOM 1225 O O . GLY B 1 11 ? -20.594 -4.238 7.086 1 45.12 11 GLY B O 1
ATOM 1226 N N . SER B 1 12 ? -19.406 -3.949 8.961 1 63.31 12 SER B N 1
ATOM 1227 C CA . SER B 1 12 ? -18.172 -3.486 8.336 1 63.31 12 SER B CA 1
ATOM 1228 C C . SER B 1 12 ? -17.672 -4.477 7.289 1 63.31 12 SER B C 1
ATOM 1230 O O . SER B 1 12 ? -17.703 -5.688 7.508 1 63.31 12 SER B O 1
ATOM 1232 N N . SER B 1 13 ? -17.75 -4.293 6.062 1 87.12 13 SER B N 1
ATOM 1233 C CA . SER B 1 13 ? -17.328 -5.094 4.918 1 87.12 13 SER B CA 1
ATOM 1234 C C . SER B 1 13 ? -16.031 -5.844 5.219 1 87.12 13 SER B C 1
ATOM 1236 O O . SER B 1 13 ? -15.25 -5.422 6.07 1 87.12 13 SER B O 1
ATOM 1238 N N . VAL B 1 14 ? -16.047 -7.18 4.918 1 92.69 14 VAL B N 1
ATOM 1239 C CA . VAL B 1 14 ? -14.828 -7.973 5.035 1 92.69 14 VAL B CA 1
ATOM 1240 C C . VAL B 1 14 ? -13.625 -7.137 4.605 1 92.69 14 VAL B C 1
ATOM 1242 O O . VAL B 1 14 ? -12.602 -7.113 5.289 1 92.69 14 VAL B O 1
ATOM 1245 N N . ALA B 1 15 ? -13.836 -6.41 3.584 1 93.62 15 ALA B N 1
ATOM 1246 C CA . ALA B 1 15 ? -12.758 -5.582 3.059 1 93.62 15 ALA B CA 1
ATOM 1247 C C . ALA B 1 15 ? -12.359 -4.5 4.059 1 93.62 15 ALA B C 1
ATOM 1249 O O . ALA B 1 15 ? -11.172 -4.238 4.262 1 93.62 15 ALA B O 1
ATOM 1250 N N . HIS B 1 16 ? -13.289 -3.916 4.688 1 92.5 16 HIS B N 1
ATOM 1251 C CA . HIS B 1 16 ? -13.016 -2.875 5.668 1 92.5 16 HIS B CA 1
ATOM 1252 C C . HIS B 1 16 ? -12.289 -3.443 6.883 1 92.5 16 HIS B C 1
ATOM 1254 O O . HIS B 1 16 ? -11.297 -2.869 7.348 1 92.5 16 HIS B O 1
ATOM 1260 N N . ALA B 1 17 ? -12.773 -4.52 7.391 1 94.38 17 ALA B N 1
ATOM 1261 C CA . ALA B 1 17 ? -12.141 -5.164 8.539 1 94.38 17 ALA B CA 1
ATOM 1262 C C . ALA B 1 17 ? -10.711 -5.582 8.219 1 94.38 17 ALA B C 1
ATOM 1264 O O . ALA B 1 17 ? -9.812 -5.434 9.047 1 94.38 17 ALA B O 1
ATOM 1265 N N . TYR B 1 18 ? -10.531 -6.125 7.059 1 96.5 18 TYR B N 1
ATOM 1266 C CA . TYR B 1 18 ? -9.203 -6.5 6.586 1 96.5 18 TYR B CA 1
ATOM 1267 C C . TYR B 1 18 ? -8.266 -5.297 6.566 1 96.5 18 TYR B C 1
ATOM 1269 O O . TYR B 1 18 ? -7.129 -5.379 7.027 1 96.5 18 TYR B O 1
ATOM 1277 N N . GLY B 1 19 ? -8.75 -4.207 6.031 1 96.31 19 GLY B N 1
ATOM 1278 C CA . GLY B 1 19 ? -7.957 -2.99 5.984 1 96.31 19 GLY B CA 1
ATOM 1279 C C . GLY B 1 19 ? -7.562 -2.482 7.359 1 96.31 19 GLY B C 1
ATOM 1280 O O . GLY B 1 19 ? -6.422 -2.07 7.574 1 96.31 19 GLY B O 1
ATOM 1281 N N . ASN B 1 20 ? -8.461 -2.506 8.227 1 94.19 20 ASN B N 1
ATOM 1282 C CA . ASN B 1 20 ? -8.18 -2.072 9.586 1 94.19 20 ASN B CA 1
ATOM 1283 C C . ASN B 1 20 ? -7.133 -2.961 10.258 1 94.19 20 ASN B C 1
ATOM 1285 O O . ASN B 1 20 ? -6.203 -2.461 10.898 1 94.19 20 ASN B O 1
ATOM 1289 N N . ALA B 1 21 ? -7.34 -4.227 10.148 1 96.69 21 ALA B N 1
ATOM 1290 C CA . ALA B 1 21 ? -6.355 -5.156 10.695 1 96.69 21 ALA B CA 1
ATOM 1291 C C . ALA B 1 21 ? -4.977 -4.91 10.094 1 96.69 21 ALA B C 1
ATOM 1293 O O . ALA B 1 21 ? -3.971 -4.883 10.805 1 96.69 21 ALA B O 1
ATOM 1294 N N . LEU B 1 22 ? -4.965 -4.723 8.781 1 97.19 22 LEU B N 1
ATOM 1295 C CA . LEU B 1 22 ? -3.703 -4.516 8.078 1 97.19 22 LEU B CA 1
ATOM 1296 C C . LEU B 1 22 ? -3 -3.256 8.578 1 97.19 22 LEU B C 1
ATOM 1298 O O . LEU B 1 22 ? -1.833 -3.307 8.969 1 97.19 22 LEU B O 1
ATOM 1302 N N . ALA B 1 23 ? -3.727 -2.152 8.648 1 96.12 23 ALA B N 1
ATOM 1303 C CA . ALA B 1 23 ? -3.117 -0.861 8.961 1 96.12 23 ALA B CA 1
ATOM 1304 C C . ALA B 1 23 ? -2.766 -0.758 10.438 1 96.12 23 ALA B C 1
ATOM 1306 O O . ALA B 1 23 ? -1.751 -0.158 10.805 1 96.12 23 ALA B O 1
ATOM 1307 N N . ARG B 1 24 ? -3.518 -1.384 11.266 1 94.69 24 ARG B N 1
ATOM 1308 C CA . ARG B 1 24 ? -3.393 -1.084 12.695 1 94.69 24 ARG B CA 1
ATOM 1309 C C . ARG B 1 24 ? -2.697 -2.221 13.43 1 94.69 24 ARG B C 1
ATOM 1311 O O . ARG B 1 24 ? -2.127 -2.014 14.508 1 94.69 24 ARG B O 1
ATOM 1318 N N . GLN B 1 25 ? -2.73 -3.369 12.914 1 95.56 25 GLN B N 1
ATOM 1319 C CA . GLN B 1 25 ? -2.201 -4.512 13.656 1 95.56 25 GLN B CA 1
ATOM 1320 C C . GLN B 1 25 ? -1.127 -5.238 12.852 1 95.56 25 GLN B C 1
ATOM 1322 O O . GLN B 1 25 ? -0.013 -5.441 13.336 1 95.56 25 GLN B O 1
ATOM 1327 N N . TRP B 1 26 ? -1.38 -5.582 11.641 1 96.94 26 TRP B N 1
ATOM 1328 C CA . TRP B 1 26 ? -0.515 -6.477 10.875 1 96.94 26 TRP B CA 1
ATOM 1329 C C . TRP B 1 26 ? 0.739 -5.746 10.406 1 96.94 26 TRP B C 1
ATOM 1331 O O . TRP B 1 26 ? 1.858 -6.207 10.641 1 96.94 26 TRP B O 1
ATOM 1341 N N . ALA B 1 27 ? 0.576 -4.609 9.781 1 96 27 ALA B N 1
ATOM 1342 C CA . ALA B 1 27 ? 1.723 -3.895 9.227 1 96 27 ALA B CA 1
ATOM 1343 C C . ALA B 1 27 ? 2.76 -3.6 10.312 1 96 27 ALA B C 1
ATOM 1345 O O . ALA B 1 27 ? 3.939 -3.916 10.148 1 96 27 ALA B O 1
ATOM 1346 N N . PRO B 1 28 ? 2.385 -3.1 11.438 1 93.62 28 PRO B N 1
ATOM 1347 C CA . PRO B 1 28 ? 3.371 -2.795 12.477 1 93.62 28 PRO B CA 1
ATOM 1348 C C . PRO B 1 28 ? 4.109 -4.039 12.969 1 93.62 28 PRO B C 1
ATOM 1350 O O . PRO B 1 28 ? 5.234 -3.934 13.469 1 93.62 28 PRO B O 1
ATOM 1353 N N . ALA B 1 29 ? 3.566 -5.176 12.789 1 93.19 29 ALA B N 1
ATOM 1354 C CA . ALA B 1 29 ? 4.129 -6.41 13.328 1 93.19 29 ALA B CA 1
ATOM 1355 C C . ALA B 1 29 ? 4.941 -7.152 12.273 1 93.19 29 ALA B C 1
ATOM 1357 O O . ALA B 1 29 ? 5.645 -8.117 12.586 1 93.19 29 ALA B O 1
ATOM 1358 N N . MET B 1 30 ? 4.926 -6.715 11.055 1 95.19 30 MET B N 1
ATOM 1359 C CA . MET B 1 30 ? 5.527 -7.453 9.945 1 95.19 30 MET B CA 1
ATOM 1360 C C . MET B 1 30 ? 7.051 -7.387 10.016 1 95.19 30 MET B C 1
ATOM 1362 O O . MET B 1 30 ? 7.621 -6.32 10.242 1 95.19 30 MET B O 1
ATOM 1366 N N . PRO B 1 31 ? 7.656 -8.516 9.758 1 93.75 31 PRO B N 1
ATOM 1367 C CA . PRO B 1 31 ? 9.117 -8.5 9.633 1 93.75 31 PRO B CA 1
ATOM 1368 C C . PRO B 1 31 ? 9.594 -7.668 8.445 1 93.75 31 PRO B C 1
ATOM 1370 O O . PRO B 1 31 ? 8.844 -7.457 7.488 1 93.75 31 PRO B O 1
ATOM 1373 N N . ARG B 1 32 ? 10.75 -7.312 8.383 1 88.38 32 ARG B N 1
ATOM 1374 C CA . ARG B 1 32 ? 11.336 -6.352 7.457 1 88.38 32 ARG B CA 1
ATOM 1375 C C . ARG B 1 32 ? 11.227 -6.848 6.016 1 88.38 32 ARG B C 1
ATOM 1377 O O . ARG B 1 32 ? 10.938 -6.07 5.105 1 88.38 32 ARG B O 1
ATOM 1384 N N . PRO B 1 33 ? 11.43 -8.133 5.766 1 87.88 33 PRO B N 1
ATOM 1385 C CA . PRO B 1 33 ? 11.359 -8.578 4.371 1 87.88 33 PRO B CA 1
ATOM 1386 C C . PRO B 1 33 ? 9.984 -8.367 3.752 1 87.88 33 PRO B C 1
ATOM 1388 O O . PRO B 1 33 ? 9.844 -8.391 2.527 1 87.88 33 PRO B O 1
ATOM 1391 N N . LEU B 1 34 ? 9.055 -8.18 4.625 1 93.5 34 LEU B N 1
ATOM 1392 C CA . LEU B 1 34 ? 7.688 -8.062 4.133 1 93.5 34 LEU B CA 1
ATOM 1393 C C . LEU B 1 34 ? 7.285 -6.602 3.98 1 93.5 34 LEU B C 1
ATOM 1395 O O . LEU B 1 34 ? 6.168 -6.301 3.555 1 93.5 34 LEU B O 1
ATOM 1399 N N . THR B 1 35 ? 8.406 -5.883 4.375 1 86.75 35 THR B N 1
ATOM 1400 C CA . THR B 1 35 ? 8.125 -4.457 4.262 1 86.75 35 THR B CA 1
ATOM 1401 C C . THR B 1 35 ? 8.359 -3.969 2.838 1 86.75 35 THR B C 1
ATOM 1403 O O . THR B 1 35 ? 9.055 -4.629 2.057 1 86.75 35 THR B O 1
ATOM 1406 N N . GLY B 1 36 ? 7.453 -3.379 2.012 1 88.94 36 GLY B N 1
ATOM 1407 C CA . GLY B 1 36 ? 7.59 -2.908 0.642 1 88.94 36 GLY B CA 1
ATOM 1408 C C . GLY B 1 36 ? 6.508 -3.436 -0.283 1 88.94 36 GLY B C 1
ATOM 1409 O O . GLY B 1 36 ? 5.316 -3.287 -0.001 1 88.94 36 GLY B O 1
ATOM 1410 N N . GLY B 1 37 ? 7.137 -4.199 -1.245 1 93.88 37 GLY B N 1
ATOM 1411 C CA . GLY B 1 37 ? 6.203 -4.633 -2.271 1 93.88 37 GLY B CA 1
ATOM 1412 C C . GLY B 1 37 ? 5.105 -5.535 -1.736 1 93.88 37 GLY B C 1
ATOM 1413 O O . GLY B 1 37 ? 3.961 -5.465 -2.191 1 93.88 37 GLY B O 1
ATOM 1414 N N . PHE B 1 38 ? 5.539 -6.387 -0.776 1 96.5 38 PHE B N 1
ATOM 1415 C CA . PHE B 1 38 ? 4.543 -7.273 -0.19 1 96.5 38 PHE B CA 1
ATOM 1416 C C . PHE B 1 38 ? 3.445 -6.473 0.5 1 96.5 38 PHE B C 1
ATOM 1418 O O . PHE B 1 38 ? 2.258 -6.703 0.258 1 96.5 38 PHE B O 1
ATOM 1425 N N . LEU B 1 39 ? 3.801 -5.523 1.361 1 97.5 39 LEU B N 1
ATOM 1426 C CA . LEU B 1 39 ? 2.826 -4.707 2.078 1 97.5 39 LEU B CA 1
ATOM 1427 C C . LEU B 1 39 ? 1.982 -3.889 1.108 1 97.5 39 LEU B C 1
ATOM 1429 O O . LEU B 1 39 ? 0.761 -3.805 1.261 1 97.5 39 LEU B O 1
ATOM 1433 N N . THR B 1 40 ? 2.627 -3.297 0.08 1 97.12 40 THR B N 1
ATOM 1434 C CA . THR B 1 40 ? 1.901 -2.572 -0.958 1 97.12 40 THR B CA 1
ATOM 1435 C C . THR B 1 40 ? 0.851 -3.467 -1.608 1 97.12 40 THR B C 1
ATOM 1437 O O . THR B 1 40 ? -0.283 -3.039 -1.834 1 97.12 40 THR B O 1
ATOM 1440 N N . THR B 1 41 ? 1.235 -4.68 -1.875 1 98.06 41 THR B N 1
ATOM 1441 C CA . THR B 1 41 ? 0.321 -5.629 -2.5 1 98.06 41 THR B CA 1
ATOM 1442 C C . THR B 1 41 ? -0.886 -5.891 -1.604 1 98.06 41 THR B C 1
ATOM 1444 O O . THR B 1 41 ? -2.025 -5.906 -2.076 1 98.06 41 THR B O 1
ATOM 1447 N N . LEU B 1 42 ? -0.646 -6.066 -0.322 1 98.38 42 LEU B N 1
ATOM 1448 C CA . LEU B 1 42 ? -1.765 -6.312 0.583 1 98.38 42 LEU B CA 1
ATOM 1449 C C . LEU B 1 42 ? -2.732 -5.133 0.581 1 98.38 42 LEU B C 1
ATOM 1451 O O . LEU B 1 42 ? -3.951 -5.324 0.544 1 98.38 42 LEU B O 1
ATOM 1455 N N . TYR B 1 43 ? -2.199 -3.932 0.59 1 98.12 43 TYR B N 1
ATOM 1456 C CA . TYR B 1 43 ? -3.061 -2.754 0.576 1 98.12 43 TYR B CA 1
ATOM 1457 C C . TYR B 1 43 ? -3.807 -2.639 -0.749 1 98.12 43 TYR B C 1
ATOM 1459 O O . TYR B 1 43 ? -4.969 -2.229 -0.78 1 98.12 43 TYR B O 1
ATOM 1467 N N . ALA B 1 44 ? -3.158 -2.934 -1.838 1 97.94 44 ALA B N 1
ATOM 1468 C CA . ALA B 1 44 ? -3.803 -2.918 -3.148 1 97.94 44 ALA B CA 1
ATOM 1469 C C . ALA B 1 44 ? -4.949 -3.924 -3.209 1 97.94 44 ALA B C 1
ATOM 1471 O O . ALA B 1 44 ? -6.02 -3.625 -3.74 1 97.94 44 ALA B O 1
ATOM 1472 N N . LEU B 1 45 ? -4.699 -5.105 -2.65 1 97.81 45 LEU B N 1
ATOM 1473 C CA . LEU B 1 45 ? -5.746 -6.121 -2.617 1 97.81 45 LEU B CA 1
ATOM 1474 C C . LEU B 1 45 ? -6.961 -5.625 -1.844 1 97.81 45 LEU B C 1
ATOM 1476 O O . LEU B 1 45 ? -8.102 -5.789 -2.291 1 97.81 45 LEU B O 1
ATOM 1480 N N . ARG B 1 46 ? -6.652 -5.023 -0.703 1 97.25 46 ARG B N 1
ATOM 1481 C CA . ARG B 1 46 ? -7.738 -4.461 0.091 1 97.25 46 ARG B CA 1
ATOM 1482 C C . ARG B 1 46 ? -8.547 -3.453 -0.722 1 97.25 46 ARG B C 1
ATOM 1484 O O . ARG B 1 46 ? -9.773 -3.418 -0.635 1 97.25 46 ARG B O 1
ATOM 1491 N N . THR B 1 47 ? -7.887 -2.676 -1.483 1 95.56 47 THR B N 1
ATOM 1492 C CA . THR B 1 47 ? -8.508 -1.612 -2.264 1 95.56 47 THR B CA 1
ATOM 1493 C C . THR B 1 47 ? -9.328 -2.193 -3.41 1 95.56 47 THR B C 1
ATOM 1495 O O . THR B 1 47 ? -10.398 -1.674 -3.74 1 95.56 47 THR B O 1
ATOM 1498 N N . LEU B 1 48 ? -8.898 -3.26 -3.984 1 95.56 48 LEU B N 1
ATOM 1499 C CA . LEU B 1 48 ? -9.508 -3.857 -5.164 1 95.56 48 LEU B CA 1
ATOM 1500 C C . LEU B 1 48 ? -10.656 -4.785 -4.77 1 95.56 48 LEU B C 1
ATOM 1502 O O . LEU B 1 48 ? -11.484 -5.152 -5.609 1 95.56 48 LEU B O 1
ATOM 1506 N N . ALA B 1 49 ? -10.695 -5.141 -3.557 1 94.94 49 ALA B N 1
ATOM 1507 C CA . ALA B 1 49 ? -11.664 -6.137 -3.102 1 94.94 49 ALA B CA 1
ATOM 1508 C C . ALA B 1 49 ? -13.062 -5.531 -2.986 1 94.94 49 ALA B C 1
ATOM 1510 O O . ALA B 1 49 ? -13.211 -4.375 -2.588 1 94.94 49 ALA B O 1
ATOM 1511 N N . SER B 1 50 ? -14.062 -6.352 -3.258 1 91.69 50 SER B N 1
ATOM 1512 C CA . SER B 1 50 ? -15.453 -6.031 -2.961 1 91.69 50 SER B CA 1
ATOM 1513 C C . SER B 1 50 ? -15.727 -6.078 -1.461 1 91.69 50 SER B C 1
ATOM 1515 O O . SER B 1 50 ? -14.852 -6.453 -0.679 1 91.69 50 SER B O 1
ATOM 1517 N N . ALA B 1 51 ? -16.875 -5.699 -1.081 1 89.62 51 ALA B N 1
ATOM 1518 C CA . ALA B 1 51 ? -17.25 -5.625 0.33 1 89.62 51 ALA B CA 1
ATOM 1519 C C . ALA B 1 51 ? -17.125 -6.988 1.002 1 89.62 51 ALA B C 1
ATOM 1521 O O . ALA B 1 51 ? -16.766 -7.082 2.178 1 89.62 51 ALA B O 1
ATOM 1522 N N . ASP B 1 52 ? -17.453 -8.039 0.245 1 90.25 52 ASP B N 1
ATOM 1523 C CA . ASP B 1 52 ? -17.406 -9.375 0.818 1 90.25 52 ASP B CA 1
ATOM 1524 C C . ASP B 1 52 ? -15.977 -9.93 0.814 1 90.25 52 ASP B C 1
ATOM 1526 O O . ASP B 1 52 ? -15.742 -11.07 1.229 1 90.25 52 ASP B O 1
ATOM 1530 N N . GLY B 1 53 ? -15.016 -9.156 0.271 1 94.31 53 GLY B N 1
ATOM 1531 C CA . GLY B 1 53 ? -13.609 -9.508 0.358 1 94.31 53 GLY B CA 1
ATOM 1532 C C . GLY B 1 53 ? -13.094 -10.211 -0.883 1 94.31 53 GLY B C 1
ATOM 1533 O O . GLY B 1 53 ? -11.891 -10.484 -0.993 1 94.31 53 GLY B O 1
ATOM 1534 N N . ARG B 1 54 ? -13.953 -10.461 -1.796 1 93.38 54 ARG B N 1
ATOM 1535 C CA . ARG B 1 54 ? -13.516 -11.117 -3.021 1 93.38 54 ARG B CA 1
ATOM 1536 C C . ARG B 1 54 ? -12.938 -10.109 -4.008 1 93.38 54 ARG B C 1
ATOM 1538 O O . ARG B 1 54 ? -13.422 -8.977 -4.105 1 93.38 54 ARG B O 1
ATOM 1545 N N . LEU B 1 55 ? -11.922 -10.555 -4.695 1 94.38 55 LEU B N 1
ATOM 1546 C CA . LEU B 1 55 ? -11.328 -9.719 -5.734 1 94.38 55 LEU B CA 1
ATOM 1547 C C . LEU B 1 55 ? -12.039 -9.93 -7.066 1 94.38 55 LEU B C 1
ATOM 1549 O O . LEU B 1 55 ? -11.547 -10.656 -7.934 1 94.38 55 LEU B O 1
ATOM 1553 N N . ARG B 1 56 ? -13.164 -9.211 -7.176 1 90.94 56 ARG B N 1
ATOM 1554 C CA . ARG B 1 56 ? -14.008 -9.305 -8.367 1 90.94 56 ARG B CA 1
ATOM 1555 C C . ARG B 1 56 ? -14.68 -7.969 -8.664 1 90.94 56 ARG B C 1
ATOM 1557 O O . ARG B 1 56 ? -14.844 -7.133 -7.77 1 90.94 56 ARG B O 1
ATOM 1564 N N . TYR B 1 57 ? -15.031 -7.828 -9.898 1 87.62 57 TYR B N 1
ATOM 1565 C CA . TYR B 1 57 ? -15.805 -6.652 -10.289 1 87.62 57 TYR B CA 1
ATOM 1566 C C . TYR B 1 57 ? -17.25 -6.773 -9.836 1 87.62 57 TYR B C 1
ATOM 1568 O O . TYR B 1 57 ? -17.859 -7.84 -9.961 1 87.62 57 TYR B O 1
ATOM 1576 N N . GLU B 1 58 ? -17.688 -5.746 -9.32 1 81.38 58 GLU B N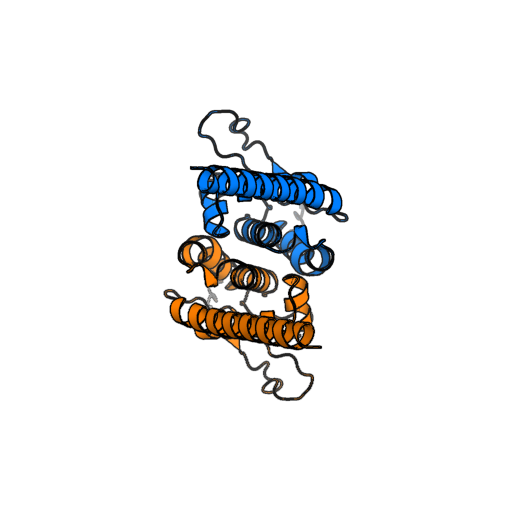 1
ATOM 1577 C CA . GLU B 1 58 ? -19.047 -5.766 -8.805 1 81.38 58 GLU B CA 1
ATOM 1578 C C . GLU B 1 58 ? -20.062 -5.914 -9.938 1 81.38 58 GLU B C 1
ATOM 1580 O O . GLU B 1 58 ? -21.094 -6.57 -9.773 1 81.38 58 GLU B O 1
ATOM 1585 N N . ARG B 1 59 ? -19.734 -5.375 -11.055 1 81.75 59 ARG B N 1
ATOM 1586 C CA . ARG B 1 59 ? -20.672 -5.305 -12.164 1 81.75 59 ARG B CA 1
ATOM 1587 C C . ARG B 1 59 ? -20.953 -6.691 -12.734 1 81.75 59 ARG B C 1
ATOM 1589 O O . ARG B 1 59 ? -22.109 -7.082 -12.891 1 81.75 59 ARG B O 1
ATOM 1596 N N . ASP B 1 60 ? -20 -7.457 -13.023 1 83.44 60 ASP B N 1
ATOM 1597 C CA . ASP B 1 60 ? -20.172 -8.727 -13.719 1 83.44 60 ASP B CA 1
ATOM 1598 C C . ASP B 1 60 ? -19.625 -9.891 -12.906 1 83.44 60 ASP B C 1
ATOM 1600 O O . ASP B 1 60 ? -19.75 -11.047 -13.297 1 83.44 60 ASP B O 1
ATOM 1604 N N . GLY B 1 61 ? -18.969 -9.555 -11.859 1 83.81 61 GLY B N 1
ATOM 1605 C CA . GLY B 1 61 ? -18.453 -10.594 -10.992 1 83.81 61 GLY B CA 1
ATOM 1606 C C . GLY B 1 61 ? -17.156 -11.195 -11.484 1 83.81 61 GLY B C 1
ATOM 1607 O O . GLY B 1 61 ? -16.641 -12.156 -10.906 1 83.81 61 GLY B O 1
ATOM 1608 N N . ALA B 1 62 ? -16.578 -10.602 -12.547 1 86.94 62 ALA B N 1
ATOM 1609 C CA . ALA B 1 62 ? -15.328 -11.102 -13.102 1 86.94 62 ALA B CA 1
ATOM 1610 C C . ALA B 1 62 ? -14.18 -10.922 -12.109 1 86.94 62 ALA B C 1
ATOM 1612 O O . ALA B 1 62 ? -14.109 -9.906 -11.414 1 86.94 62 ALA B O 1
ATOM 1613 N N . ALA B 1 63 ? -13.281 -11.914 -12.117 1 90.06 63 ALA B N 1
ATOM 1614 C CA . ALA B 1 63 ? -12.133 -11.867 -11.219 1 90.06 63 ALA B CA 1
ATOM 1615 C C . ALA B 1 63 ? -11.156 -10.766 -11.633 1 90.06 63 ALA B C 1
ATOM 1617 O O . ALA B 1 63 ? -10.945 -10.531 -12.82 1 90.06 63 ALA B O 1
ATOM 1618 N N . ILE B 1 64 ? -10.578 -10.117 -10.672 1 92.56 64 ILE B N 1
ATOM 1619 C CA . ILE B 1 64 ? -9.461 -9.211 -10.938 1 92.56 64 ILE B CA 1
ATOM 1620 C C . ILE B 1 64 ? -8.219 -10.023 -11.297 1 92.56 64 ILE B C 1
ATOM 1622 O O . ILE B 1 64 ? -7.777 -10.875 -10.523 1 92.56 64 ILE B O 1
ATOM 1626 N N . THR B 1 65 ? -7.641 -9.727 -12.359 1 91.56 65 THR B N 1
ATOM 1627 C CA . THR B 1 65 ? -6.562 -10.547 -12.906 1 91.56 65 THR B CA 1
ATOM 1628 C C . THR B 1 65 ? -5.234 -10.195 -12.242 1 91.56 65 THR B C 1
ATOM 1630 O O . THR B 1 65 ? -5.102 -9.141 -11.617 1 91.56 65 THR B O 1
ATOM 1633 N N . LEU B 1 66 ? -4.262 -11.102 -12.43 1 93.25 66 LEU B N 1
ATOM 1634 C CA . LEU B 1 66 ? -2.908 -10.867 -11.938 1 93.25 66 LEU B CA 1
ATOM 1635 C C . LEU B 1 66 ? -2.312 -9.609 -12.555 1 93.25 66 LEU B C 1
ATOM 1637 O O . LEU B 1 66 ? -1.624 -8.844 -11.875 1 93.25 66 LEU B O 1
ATOM 1641 N N . ALA B 1 67 ? -2.582 -9.391 -13.844 1 94.06 67 ALA B N 1
ATOM 1642 C CA . ALA B 1 67 ? -2.068 -8.211 -14.531 1 94.06 67 ALA B CA 1
ATOM 1643 C C . ALA B 1 67 ? -2.609 -6.926 -13.906 1 94.06 67 ALA B C 1
ATOM 1645 O O . ALA B 1 67 ? -1.876 -5.949 -13.75 1 94.06 67 ALA B O 1
ATOM 1646 N N . GLN B 1 68 ? -3.832 -6.938 -13.547 1 94.94 68 GLN B N 1
ATOM 1647 C CA . GLN B 1 68 ? -4.457 -5.77 -12.922 1 94.94 68 GLN B CA 1
ATOM 1648 C C . GLN B 1 68 ? -3.916 -5.539 -11.516 1 94.94 68 GLN B C 1
ATOM 1650 O O . GLN B 1 68 ? -3.686 -4.395 -11.117 1 94.94 68 GLN B O 1
ATOM 1655 N N . ILE B 1 69 ? -3.727 -6.598 -10.773 1 96.25 69 ILE B N 1
ATOM 1656 C CA . ILE B 1 69 ? -3.141 -6.473 -9.445 1 96.25 69 ILE B CA 1
ATOM 1657 C C . ILE B 1 69 ? -1.722 -5.918 -9.555 1 96.25 69 ILE B C 1
ATOM 1659 O O . ILE B 1 69 ? -1.343 -5.012 -8.812 1 96.25 69 ILE B O 1
ATOM 1663 N N . ALA B 1 70 ? -1.007 -6.441 -10.516 1 96.75 70 ALA B N 1
ATOM 1664 C CA . ALA B 1 70 ? 0.367 -5.992 -10.719 1 96.75 70 ALA B CA 1
ATOM 1665 C C . ALA B 1 70 ? 0.408 -4.512 -11.086 1 96.75 70 ALA B C 1
ATOM 1667 O O . ALA B 1 70 ? 1.262 -3.768 -10.594 1 96.75 70 ALA B O 1
ATOM 1668 N N . ALA B 1 71 ? -0.492 -4.094 -11.883 1 96.44 71 ALA B N 1
ATOM 1669 C CA . ALA B 1 71 ? -0.573 -2.686 -12.266 1 96.44 71 ALA B CA 1
ATOM 1670 C C . ALA B 1 71 ? -0.881 -1.805 -11.062 1 96.44 71 ALA B C 1
ATOM 1672 O O . ALA B 1 71 ? -0.284 -0.738 -10.898 1 96.44 71 ALA B O 1
ATOM 1673 N N . ALA B 1 72 ? -1.731 -2.279 -10.234 1 96.69 72 ALA B N 1
ATOM 1674 C CA . ALA B 1 72 ? -2.107 -1.54 -9.031 1 96.69 72 ALA B CA 1
ATOM 1675 C C . ALA B 1 72 ? -0.926 -1.416 -8.07 1 96.69 72 ALA B C 1
ATOM 1677 O O . ALA B 1 72 ? -0.851 -0.467 -7.289 1 96.69 72 ALA B O 1
ATOM 1678 N N . CYS B 1 73 ? -0.064 -2.318 -8.086 1 96.38 73 CYS B N 1
ATOM 1679 C CA . CYS B 1 73 ? 1.1 -2.338 -7.207 1 96.38 73 CYS B CA 1
ATOM 1680 C C . CYS B 1 73 ? 2.295 -1.666 -7.871 1 96.38 73 CYS B C 1
ATOM 1682 O O . CYS B 1 73 ? 3.326 -1.453 -7.23 1 96.38 73 CYS B O 1
ATOM 1684 N N . ARG B 1 74 ? 2.139 -1.461 -9.164 1 95.06 74 ARG B N 1
ATOM 1685 C CA . ARG B 1 74 ? 3.277 -0.999 -9.953 1 95.06 74 ARG B CA 1
ATOM 1686 C C . ARG B 1 74 ? 4.473 -1.927 -9.781 1 95.06 74 ARG B C 1
ATOM 1688 O O . ARG B 1 74 ? 5.57 -1.477 -9.445 1 95.06 74 ARG B O 1
ATOM 1695 N N . SER B 1 75 ? 4.262 -3.189 -9.891 1 93.75 75 SER B N 1
ATOM 1696 C CA . SER B 1 75 ? 5.246 -4.258 -9.75 1 93.75 75 SER B CA 1
ATOM 1697 C C . SER B 1 75 ? 5.105 -5.289 -10.859 1 93.75 75 SER B C 1
ATOM 1699 O O . SER B 1 75 ? 4.062 -5.367 -11.516 1 93.75 75 SER B O 1
ATOM 1701 N N . ASP B 1 76 ? 6.145 -6.004 -11.086 1 93.25 76 ASP B N 1
ATOM 1702 C CA . ASP B 1 76 ? 6.07 -7.039 -12.109 1 93.25 76 ASP B CA 1
ATOM 1703 C C . ASP B 1 76 ? 5.207 -8.211 -11.648 1 93.25 76 ASP B C 1
ATOM 1705 O O . ASP B 1 76 ? 5.082 -8.461 -10.445 1 93.25 76 ASP B O 1
ATOM 1709 N N . GLN B 1 77 ? 4.629 -8.914 -12.656 1 94.38 77 GLN B N 1
ATOM 1710 C CA . GLN B 1 77 ? 3.693 -9.992 -12.367 1 94.38 77 GLN B CA 1
ATOM 1711 C C . GLN B 1 77 ? 4.379 -11.117 -11.594 1 94.38 77 GLN B C 1
ATOM 1713 O O . GLN B 1 77 ? 3.762 -11.758 -10.734 1 94.38 77 GLN B O 1
ATOM 1718 N N . LYS B 1 78 ? 5.605 -11.305 -11.859 1 93.12 78 LYS B N 1
ATOM 1719 C CA . LYS B 1 78 ? 6.344 -12.367 -11.172 1 93.12 78 LYS B CA 1
ATOM 1720 C C . LYS B 1 78 ? 6.449 -12.086 -9.68 1 93.12 78 LYS B C 1
ATOM 1722 O O . LYS B 1 78 ? 6.211 -12.977 -8.859 1 93.12 78 LYS B O 1
ATOM 1727 N N . ASP B 1 79 ? 6.801 -10.898 -9.336 1 94.31 79 ASP B N 1
ATOM 1728 C CA . ASP B 1 79 ? 6.91 -10.516 -7.934 1 94.31 79 ASP B CA 1
ATOM 1729 C C . ASP B 1 79 ? 5.551 -10.555 -7.246 1 94.31 79 ASP B C 1
ATOM 1731 O O . ASP B 1 79 ? 5.43 -11.039 -6.117 1 94.31 79 ASP B O 1
ATOM 1735 N N . VAL B 1 80 ? 4.539 -10.062 -7.957 1 96.19 80 VAL B N 1
ATOM 1736 C CA . VAL B 1 80 ? 3.205 -10.031 -7.363 1 96.19 80 VAL B CA 1
ATOM 1737 C C . VAL B 1 80 ? 2.717 -11.461 -7.117 1 96.19 80 VAL B C 1
ATOM 1739 O O . VAL B 1 80 ? 2.104 -11.742 -6.086 1 96.19 80 VAL B O 1
ATOM 1742 N N . ARG B 1 81 ? 2.977 -12.344 -8.023 1 94.88 81 ARG B N 1
ATOM 1743 C CA . ARG B 1 81 ? 2.605 -13.742 -7.824 1 94.88 81 ARG B CA 1
ATOM 1744 C C . ARG B 1 81 ? 3.248 -14.305 -6.562 1 94.88 81 ARG B C 1
ATOM 1746 O O . ARG B 1 81 ? 2.594 -15.008 -5.785 1 94.88 81 ARG B O 1
ATOM 1753 N N . LEU B 1 82 ? 4.488 -13.961 -6.406 1 95.94 82 LEU B N 1
ATOM 1754 C CA . LEU B 1 82 ? 5.199 -14.375 -5.199 1 95.94 82 LEU B CA 1
ATOM 1755 C C . LEU B 1 82 ? 4.539 -13.789 -3.953 1 95.94 82 LEU B C 1
ATOM 1757 O O . LEU B 1 82 ? 4.355 -14.5 -2.959 1 95.94 82 LEU B O 1
ATOM 1761 N N . TYR B 1 83 ? 4.215 -12.547 -3.969 1 97.69 83 TYR B N 1
ATOM 1762 C CA . TYR B 1 83 ? 3.584 -11.898 -2.826 1 97.69 83 TYR B CA 1
ATOM 1763 C C . TYR B 1 83 ? 2.219 -12.508 -2.533 1 97.69 83 TYR B C 1
ATOM 1765 O O . TYR B 1 83 ? 1.838 -12.664 -1.37 1 97.69 83 TYR B O 1
ATOM 1773 N N . LEU B 1 84 ? 1.492 -12.852 -3.613 1 97 84 LEU B N 1
ATOM 1774 C CA . LEU B 1 84 ? 0.198 -13.492 -3.424 1 97 84 LEU B CA 1
ATOM 1775 C C . LEU B 1 84 ? 0.363 -14.859 -2.764 1 97 84 LEU B C 1
ATOM 1777 O O . LEU B 1 84 ? -0.393 -15.211 -1.854 1 97 84 LEU B O 1
ATOM 1781 N N . GLN B 1 85 ? 1.328 -15.555 -3.17 1 96.44 85 GLN B N 1
ATOM 1782 C CA . GLN B 1 85 ? 1.627 -16.844 -2.549 1 96.44 85 GLN B CA 1
ATOM 1783 C C . GLN B 1 85 ? 2.01 -16.672 -1.082 1 96.44 85 GLN B C 1
ATOM 1785 O O . GLN B 1 85 ? 1.566 -17.438 -0.224 1 96.44 85 GLN B O 1
ATOM 1790 N N . ALA B 1 86 ? 2.793 -15.727 -0.805 1 98 86 ALA B N 1
ATOM 1791 C CA . ALA B 1 86 ? 3.201 -15.438 0.567 1 98 86 ALA B CA 1
ATOM 1792 C C . ALA B 1 86 ? 2.004 -15.039 1.427 1 98 86 ALA B C 1
ATOM 1794 O O . ALA B 1 86 ? 1.918 -15.422 2.596 1 98 86 ALA B O 1
ATOM 1795 N N . ALA B 1 87 ? 1.128 -14.258 0.857 1 98.31 87 ALA B N 1
ATOM 1796 C CA . ALA B 1 87 ? -0.075 -13.844 1.578 1 98.31 87 ALA B CA 1
ATOM 1797 C C . ALA B 1 87 ? -0.953 -15.047 1.907 1 98.31 87 ALA B C 1
ATOM 1799 O O . ALA B 1 87 ? -1.539 -15.117 2.99 1 98.31 87 ALA B O 1
ATOM 1800 N N . VAL B 1 88 ? -1.069 -15.969 0.944 1 96.75 88 VAL B N 1
ATOM 1801 C CA . VAL B 1 88 ? -1.814 -17.203 1.175 1 96.75 88 VAL B CA 1
ATOM 1802 C C . VAL B 1 88 ? -1.145 -18.016 2.285 1 96.75 88 VAL B C 1
ATOM 1804 O O . VAL B 1 88 ? -1.816 -18.5 3.193 1 96.75 88 VAL B O 1
ATOM 1807 N N . ALA B 1 89 ? 0.112 -18.078 2.24 1 97.19 89 ALA B N 1
ATOM 1808 C CA . ALA B 1 89 ? 0.867 -18.812 3.254 1 97.19 89 ALA B CA 1
ATOM 1809 C C . ALA B 1 89 ? 0.688 -18.172 4.633 1 97.19 89 ALA B C 1
ATOM 1811 O O . ALA B 1 89 ? 0.657 -18.891 5.645 1 97.19 89 ALA B O 1
ATOM 1812 N N . ALA B 1 90 ? 0.633 -16.875 4.684 1 97.94 90 ALA B N 1
ATOM 1813 C CA . ALA B 1 90 ? 0.446 -16.156 5.941 1 97.94 90 ALA B CA 1
ATOM 1814 C C . ALA B 1 90 ? -0.961 -16.375 6.492 1 97.94 90 ALA B C 1
ATOM 1816 O O . ALA B 1 90 ? -1.213 -16.141 7.676 1 97.94 90 ALA B O 1
ATOM 1817 N N . GLY B 1 91 ? -2.01 -16.688 5.594 1 97.56 91 GLY B N 1
ATOM 1818 C CA . GLY B 1 91 ? -3.389 -16.922 5.996 1 97.56 91 GLY B CA 1
ATOM 1819 C C . GLY B 1 91 ? -4.273 -15.703 5.84 1 97.56 91 GLY B C 1
ATOM 1820 O O . GLY B 1 91 ? -5.359 -15.633 6.418 1 97.56 91 GLY B O 1
ATOM 1821 N N . VAL B 1 92 ? -3.775 -14.727 5.098 1 98.19 92 VAL B N 1
ATOM 1822 C CA . VAL B 1 92 ? -4.566 -13.5 5.008 1 98.19 92 VAL B CA 1
ATOM 1823 C C . VAL B 1 92 ? -5.207 -13.398 3.629 1 98.19 92 VAL B C 1
ATOM 1825 O O . VAL B 1 92 ? -5.887 -12.414 3.324 1 98.19 92 VAL B O 1
ATOM 1828 N N . LEU B 1 93 ? -5.008 -14.32 2.76 1 98 93 LEU B N 1
ATOM 1829 C CA . LEU B 1 93 ? -5.559 -14.422 1.412 1 98 93 LEU B CA 1
ATOM 1830 C C . LEU B 1 93 ? -5.898 -15.867 1.071 1 98 93 LEU B C 1
ATOM 1832 O O . LEU B 1 93 ? -5.215 -16.797 1.512 1 98 93 LEU B O 1
ATOM 1836 N N . ALA B 1 94 ? -6.977 -16.047 0.315 1 95.56 94 ALA B N 1
ATOM 1837 C CA . ALA B 1 94 ? -7.352 -17.391 -0.143 1 95.56 94 ALA B CA 1
ATOM 1838 C C . ALA B 1 94 ? -7.621 -17.391 -1.646 1 95.56 94 ALA B C 1
ATOM 1840 O O . ALA B 1 94 ? -8 -16.375 -2.221 1 95.56 94 ALA B O 1
ATOM 1841 N N . VAL B 1 95 ? -7.387 -18.5 -2.256 1 91.75 95 VAL B N 1
ATOM 1842 C CA . VAL B 1 95 ? -7.824 -18.75 -3.625 1 91.75 95 VAL B CA 1
ATOM 1843 C C . VAL B 1 95 ? -9.234 -19.328 -3.619 1 91.75 95 VAL B C 1
ATOM 1845 O O . VAL B 1 95 ? -9.516 -20.297 -2.893 1 91.75 95 VAL B O 1
ATOM 1848 N N . VAL B 1 96 ? -10.141 -18.688 -4.281 1 87.5 96 VAL B N 1
ATOM 1849 C CA . VAL B 1 96 ? -11.523 -19.156 -4.297 1 87.5 96 VAL B CA 1
ATOM 1850 C C . VAL B 1 96 ? -11.883 -19.641 -5.695 1 87.5 96 VAL B C 1
ATOM 1852 O O . VAL B 1 96 ? -11.406 -19.094 -6.695 1 87.5 96 VAL B O 1
ATOM 1855 N N . GLU B 1 97 ? -12.516 -20.766 -5.746 1 70.38 97 GLU B N 1
ATOM 1856 C CA . GLU B 1 97 ? -12.977 -21.312 -7.016 1 70.38 97 GLU B CA 1
ATOM 1857 C C . GLU B 1 97 ? -14.18 -20.531 -7.551 1 70.38 97 GLU B C 1
ATOM 1859 O O . GLU B 1 97 ? -15.031 -20.094 -6.777 1 70.38 97 GLU B O 1
ATOM 1864 N N . ASP B 1 98 ? -14.094 -19.656 -8.516 1 59.12 98 ASP B N 1
ATOM 1865 C CA . ASP B 1 98 ? -15.188 -18.875 -9.07 1 59.12 98 ASP B CA 1
ATOM 1866 C C . ASP B 1 98 ? -16.297 -19.781 -9.594 1 59.12 98 ASP B C 1
ATOM 1868 O O . ASP B 1 98 ? -17.234 -19.312 -10.258 1 59.12 98 ASP B O 1
ATOM 1872 N N . GLY B 1 99 ? -16.469 -20.875 -9.016 1 52.91 99 GLY B N 1
ATOM 1873 C CA . GLY B 1 99 ? -17.453 -21.797 -9.586 1 52.91 99 GLY B CA 1
ATOM 1874 C C . GLY B 1 99 ? -17.156 -22.156 -11.031 1 52.91 99 GLY B C 1
ATOM 1875 O O . GLY B 1 99 ? -17.781 -23.047 -11.602 1 52.91 99 GLY B O 1
ATOM 1876 N N . HIS B 1 100 ? -16.766 -21.078 -11.773 1 51.47 100 HIS B N 1
ATOM 1877 C CA . HIS B 1 100 ? -16.594 -21.469 -13.172 1 51.47 100 HIS B CA 1
ATOM 1878 C C . HIS B 1 100 ? -15.336 -22.297 -13.367 1 51.47 100 HIS B C 1
ATOM 1880 O O . HIS B 1 100 ? -14.938 -22.562 -14.508 1 51.47 100 HIS B O 1
ATOM 1886 N N . GLY B 1 101 ? -14.891 -23.203 -12.398 1 42.66 101 GLY B N 1
ATOM 1887 C CA . GLY B 1 101 ? -13.781 -24.141 -12.43 1 42.66 101 GLY B CA 1
ATOM 1888 C C . GLY B 1 101 ? -12.469 -23.531 -11.992 1 42.66 101 GLY B C 1
ATOM 1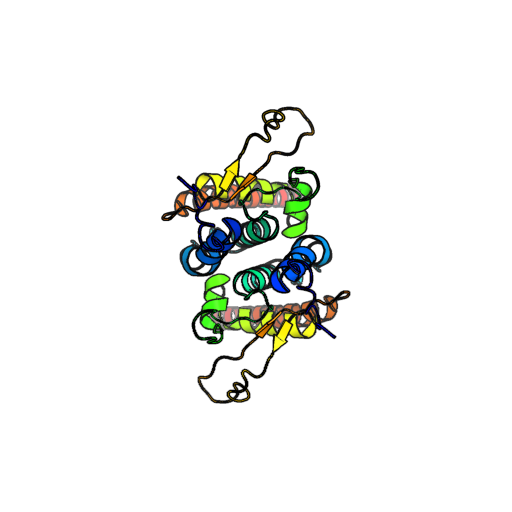889 O O . GLY B 1 101 ? -12.391 -22.312 -11.758 1 42.66 101 GLY B O 1
ATOM 1890 N N . GLN B 1 102 ? -11.68 -24.438 -11.266 1 41.28 102 GLN B N 1
ATOM 1891 C CA . GLN B 1 102 ? -10.328 -24.094 -10.828 1 41.28 102 GLN B CA 1
ATOM 1892 C C . GLN B 1 102 ? -9.555 -23.391 -11.945 1 41.28 102 GLN B C 1
ATOM 1894 O O . GLN B 1 102 ? -9.734 -23.703 -13.125 1 41.28 102 GLN B O 1
ATOM 1899 N N . GLY B 1 103 ? -9.461 -22.203 -11.945 1 44.31 103 GLY B N 1
ATOM 1900 C CA . GLY B 1 103 ? -8.625 -21.344 -12.781 1 44.31 103 GLY B CA 1
ATOM 1901 C C . GLY B 1 103 ? -7.613 -22.125 -13.602 1 44.31 103 GLY B C 1
ATOM 1902 O O . GLY B 1 103 ? -6.656 -21.547 -14.125 1 44.31 103 GLY B O 1
ATOM 1903 N N . LYS B 1 104 ? -7.625 -23.406 -13.289 1 43.06 104 LYS B N 1
ATOM 1904 C CA . LYS B 1 104 ? -6.57 -24.109 -14.016 1 43.06 104 LYS B CA 1
ATOM 1905 C C . LYS B 1 104 ? -6.809 -24.047 -15.516 1 43.06 104 LYS B C 1
ATOM 1907 O O . LYS B 1 104 ? -6.129 -24.734 -16.281 1 43.06 104 LYS B O 1
ATOM 1912 N N . THR B 1 105 ? -8.07 -23.641 -15.828 1 47.19 105 THR B N 1
ATOM 1913 C CA . THR B 1 105 ? -8.062 -23.578 -17.281 1 47.19 105 THR B CA 1
ATOM 1914 C C . THR B 1 105 ? -7.211 -22.406 -17.766 1 47.19 105 THR B C 1
ATOM 1916 O O . THR B 1 105 ? -7.246 -21.328 -17.188 1 47.19 105 THR B O 1
ATOM 1919 N N . ARG B 1 106 ? -6.332 -22.609 -18.609 1 48.59 106 ARG B N 1
ATOM 1920 C CA . ARG B 1 106 ? -5.457 -21.672 -19.297 1 48.59 106 ARG B CA 1
ATOM 1921 C C . ARG B 1 106 ? -6.223 -20.422 -19.703 1 48.59 106 ARG B C 1
ATOM 1923 O O . ARG B 1 106 ? -7.289 -20.5 -20.312 1 48.59 106 ARG B O 1
ATOM 1930 N N . GLY B 1 107 ? -6.07 -19.266 -19.156 1 55.66 107 GLY B N 1
ATOM 1931 C CA . GLY B 1 107 ? -6.668 -18 -19.531 1 55.66 107 GLY B CA 1
ATOM 1932 C C . GLY B 1 107 ? -7.617 -17.453 -18.469 1 55.66 107 GLY B C 1
ATOM 1933 O O . GLY B 1 107 ? -8.125 -16.344 -18.609 1 55.66 107 GLY B O 1
ATOM 1934 N N . ARG B 1 108 ? -7.977 -18.484 -17.578 1 60.34 108 ARG B N 1
ATOM 1935 C CA . ARG B 1 108 ? -8.969 -17.969 -16.641 1 60.34 108 ARG B CA 1
ATOM 1936 C C . ARG B 1 108 ? -8.289 -17.375 -15.414 1 60.34 108 ARG B C 1
ATOM 1938 O O . ARG B 1 108 ? -7.328 -17.938 -14.891 1 60.34 108 ARG B O 1
ATOM 1945 N N . ALA B 1 109 ? -8.781 -16.359 -14.938 1 70.88 109 ALA B N 1
ATOM 1946 C CA . ALA B 1 109 ? -8.203 -15.586 -13.836 1 70.88 109 ALA B CA 1
ATOM 1947 C C . ALA B 1 109 ? -8.5 -16.25 -12.492 1 70.88 109 ALA B C 1
ATOM 1949 O O . ALA B 1 109 ? -9.602 -16.766 -12.273 1 70.88 109 ALA B O 1
ATOM 1950 N N . VAL B 1 110 ? -7.492 -16.656 -11.734 1 82.06 110 VAL B N 1
ATOM 1951 C CA . VAL B 1 110 ? -7.598 -17.109 -10.344 1 82.06 110 VAL B CA 1
ATOM 1952 C C . VAL B 1 110 ? -8.281 -16.031 -9.508 1 82.06 110 VAL B C 1
ATOM 1954 O O . VAL B 1 110 ? -7.949 -14.844 -9.609 1 82.06 110 VAL B O 1
ATOM 1957 N N . MET B 1 111 ? -9.32 -16.469 -8.828 1 90.62 111 MET B N 1
ATOM 1958 C CA . MET B 1 111 ? -9.992 -15.508 -7.957 1 90.62 111 MET B CA 1
ATOM 1959 C C . MET B 1 111 ? -9.453 -15.586 -6.535 1 90.62 111 MET B C 1
ATOM 1961 O O . MET B 1 111 ? -9.359 -16.672 -5.961 1 90.62 111 MET B O 1
ATOM 1965 N N . TYR B 1 112 ? -9.078 -14.469 -6.031 1 94.25 112 TYR B N 1
ATOM 1966 C CA . TYR B 1 112 ? -8.586 -14.359 -4.664 1 94.25 112 TYR B CA 1
ATOM 1967 C C . TYR B 1 112 ? -9.648 -13.758 -3.75 1 94.25 112 TYR B C 1
ATOM 1969 O O . TYR B 1 112 ? -10.531 -13.031 -4.207 1 94.25 112 TYR B O 1
ATOM 1977 N N . ALA B 1 113 ? -9.602 -14.125 -2.496 1 95.69 113 ALA B N 1
ATOM 1978 C CA . ALA B 1 113 ? -10.438 -13.516 -1.467 1 95.69 113 ALA B CA 1
ATOM 1979 C C . ALA B 1 113 ? -9.625 -13.148 -0.232 1 95.69 113 ALA B C 1
ATOM 1981 O O . ALA B 1 113 ? -8.75 -13.914 0.19 1 95.69 113 ALA B O 1
ATOM 1982 N N . LEU B 1 114 ? -9.922 -11.977 0.335 1 97.44 114 LEU B N 1
ATOM 1983 C CA . LEU B 1 114 ? -9.305 -11.555 1.587 1 97.44 114 LEU B CA 1
ATOM 1984 C C . LEU B 1 114 ? -9.75 -12.445 2.742 1 97.44 114 LEU B C 1
ATOM 1986 O O . LEU B 1 114 ? -10.922 -12.836 2.814 1 97.44 114 LEU B O 1
ATOM 1990 N N . LEU B 1 115 ? -8.852 -12.727 3.645 1 96.31 115 LEU B N 1
ATOM 1991 C CA . LEU B 1 115 ? -9.164 -13.508 4.836 1 96.31 115 LEU B CA 1
ATOM 1992 C C . LEU B 1 115 ? -8.758 -12.758 6.102 1 96.31 115 LEU B C 1
ATOM 1994 O O . LEU B 1 115 ? -7.645 -12.234 6.184 1 96.31 115 LEU B O 1
ATOM 1998 N N . LEU B 1 116 ? -9.648 -12.703 7.004 1 94.31 116 LEU B N 1
ATOM 1999 C CA . LEU B 1 116 ? -9.336 -12.156 8.32 1 94.31 116 LEU B CA 1
ATOM 2000 C C . LEU B 1 116 ? -8.719 -13.219 9.219 1 94.31 116 LEU B C 1
ATOM 2002 O O . LEU B 1 116 ? -9.367 -14.203 9.562 1 94.31 116 LEU B O 1
ATOM 2006 N N . CYS B 1 117 ? -7.488 -13.039 9.43 1 91.31 117 CYS B N 1
ATOM 2007 C CA . CYS B 1 117 ? -6.723 -13.969 10.258 1 91.31 117 CYS B CA 1
ATOM 2008 C C . CYS B 1 117 ? -6.211 -13.281 11.516 1 91.31 117 CYS B C 1
ATOM 2010 O O . CYS B 1 117 ? -5.441 -12.32 11.438 1 91.31 117 CYS B O 1
ATOM 2012 N N . PRO B 1 118 ? -6.574 -13.695 12.664 1 90 118 PRO B N 1
ATOM 2013 C CA . PRO B 1 118 ? -6.145 -13.039 13.906 1 90 118 PRO B CA 1
ATOM 2014 C C . PRO B 1 118 ? -4.637 -13.141 14.133 1 90 118 PRO B C 1
ATOM 2016 O O . PRO B 1 118 ? -4.027 -12.234 14.703 1 90 118 PRO B O 1
ATOM 2019 N N . THR B 1 119 ? -4.07 -14.25 13.695 1 93.88 119 THR B N 1
ATOM 2020 C CA . THR B 1 1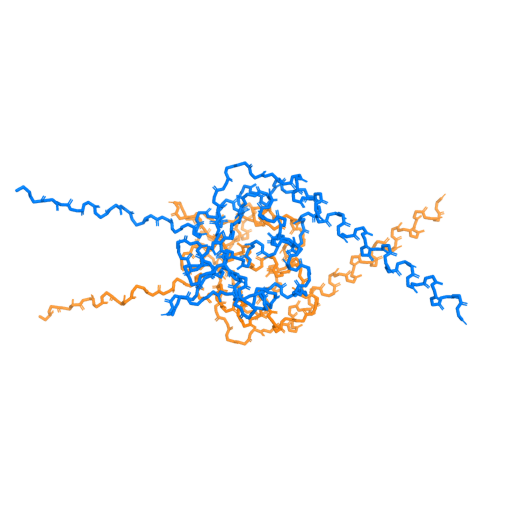19 ? -2.645 -14.461 13.906 1 93.88 119 THR B CA 1
ATOM 2021 C C . THR B 1 119 ? -1.966 -14.922 12.625 1 93.88 119 THR B C 1
ATOM 2023 O O . THR B 1 119 ? -1.626 -16.094 12.477 1 93.88 119 THR B O 1
ATOM 2026 N N . PRO B 1 120 ? -1.803 -14 11.742 1 97 120 PRO B N 1
ATOM 2027 C CA . PRO B 1 120 ? -1.15 -14.383 10.492 1 97 120 PRO B CA 1
ATOM 2028 C C . PRO B 1 120 ? 0.249 -14.953 10.703 1 97 120 PRO B C 1
ATOM 2030 O O . PRO B 1 120 ? 0.97 -14.508 11.602 1 97 120 PRO B O 1
ATOM 2033 N N . ASP B 1 121 ? 0.671 -15.914 9.883 1 97.25 121 ASP B N 1
ATOM 2034 C CA . ASP B 1 121 ? 2.016 -16.484 9.922 1 97.25 121 ASP B CA 1
ATOM 2035 C C . ASP B 1 121 ? 2.986 -15.648 9.086 1 97.25 121 ASP B C 1
ATOM 2037 O O . ASP B 1 121 ? 3.41 -16.078 8.016 1 97.25 121 ASP B O 1
ATOM 2041 N N . TRP B 1 122 ? 3.434 -14.562 9.641 1 97.06 122 TRP B N 1
ATOM 2042 C CA . TRP B 1 122 ? 4.309 -13.648 8.914 1 97.06 122 TRP B CA 1
ATOM 2043 C C . TRP B 1 122 ? 5.688 -14.258 8.711 1 97.06 122 TRP B C 1
ATOM 2045 O O . TRP B 1 122 ? 6.363 -13.961 7.719 1 97.06 122 TRP B O 1
ATOM 2055 N N . GLU B 1 123 ? 6.07 -15.086 9.594 1 95.44 123 GLU B N 1
ATOM 2056 C CA . GLU B 1 123 ? 7.371 -15.734 9.445 1 95.44 123 GLU B CA 1
ATOM 2057 C C . GLU B 1 123 ? 7.395 -16.641 8.219 1 95.44 123 GLU B C 1
ATOM 2059 O O . GLU B 1 123 ? 8.383 -16.656 7.477 1 95.44 123 GLU B O 1
ATOM 2064 N N . ARG B 1 124 ? 6.332 -17.312 8.086 1 96.38 124 ARG B N 1
ATOM 2065 C CA . ARG B 1 124 ? 6.23 -18.156 6.902 1 96.38 124 ARG B CA 1
ATOM 2066 C C . ARG B 1 124 ? 6.227 -17.328 5.625 1 96.38 124 ARG B C 1
ATOM 2068 O O . ARG B 1 124 ? 6.926 -17.656 4.66 1 96.38 124 ARG B O 1
ATOM 2075 N N . ALA B 1 125 ? 5.477 -16.281 5.543 1 97.5 125 ALA B N 1
ATOM 2076 C CA . ALA B 1 125 ? 5.457 -15.383 4.395 1 97.5 125 ALA B CA 1
ATOM 2077 C C . ALA B 1 125 ? 6.84 -14.797 4.141 1 97.5 125 ALA B C 1
ATOM 2079 O O . ALA B 1 125 ? 7.305 -14.766 2.998 1 97.5 125 ALA B O 1
ATOM 2080 N N . ALA B 1 126 ? 7.461 -14.383 5.203 1 96.38 126 ALA B N 1
ATOM 2081 C CA . ALA B 1 126 ? 8.781 -13.773 5.086 1 96.38 126 ALA B CA 1
ATOM 2082 C C . ALA B 1 126 ? 9.797 -14.766 4.512 1 96.38 126 ALA B C 1
ATOM 2084 O O . ALA B 1 126 ? 10.664 -14.383 3.729 1 96.38 126 ALA B O 1
ATOM 2085 N N . GLY B 1 127 ? 9.688 -15.961 4.996 1 95.06 127 GLY B N 1
ATOM 2086 C CA . GLY B 1 127 ? 10.562 -16.984 4.461 1 95.06 127 GLY B CA 1
ATOM 2087 C C . GLY B 1 127 ? 10.445 -17.141 2.957 1 95.06 127 GLY B C 1
ATOM 2088 O O . GLY B 1 127 ? 11.461 -17.234 2.256 1 95.06 127 GLY B O 1
ATOM 2089 N N . LEU B 1 128 ? 9.266 -17.156 2.438 1 94.81 128 LEU B N 1
ATOM 2090 C CA . LEU B 1 128 ? 9.023 -17.297 1.005 1 94.81 128 LEU B CA 1
ATOM 2091 C C . LEU B 1 128 ? 9.609 -16.125 0.233 1 94.81 128 LEU B C 1
ATOM 2093 O O . LEU B 1 128 ? 10.273 -16.312 -0.79 1 94.81 128 LEU B O 1
ATOM 2097 N N . VAL B 1 129 ? 9.391 -14.906 0.728 1 94.69 129 VAL B N 1
ATOM 2098 C CA . VAL B 1 129 ? 9.852 -13.695 0.06 1 94.69 129 VAL B CA 1
ATOM 2099 C C . VAL B 1 129 ? 11.375 -13.633 0.114 1 94.69 129 VAL B C 1
ATOM 2101 O O . VAL B 1 129 ? 12.023 -13.289 -0.879 1 94.69 129 VAL B O 1
ATOM 2104 N N . TRP B 1 130 ? 11.906 -13.945 1.231 1 91.12 130 TRP B N 1
ATOM 2105 C CA . TRP B 1 130 ? 13.352 -13.922 1.411 1 91.12 130 TRP B CA 1
ATOM 2106 C C . TRP B 1 130 ? 14.039 -14.891 0.453 1 91.12 130 TRP B C 1
ATOM 2108 O O . TRP B 1 130 ? 15.023 -14.539 -0.197 1 91.12 130 TRP B O 1
ATOM 2118 N N . ILE B 1 131 ? 13.562 -16.078 0.354 1 90.75 131 ILE B N 1
ATOM 2119 C CA . ILE B 1 131 ? 14.125 -17.109 -0.523 1 90.75 131 ILE B CA 1
ATOM 2120 C C . ILE B 1 131 ? 14.125 -16.594 -1.965 1 90.75 131 ILE B C 1
ATOM 2122 O O . ILE B 1 131 ? 15.133 -16.719 -2.67 1 90.75 131 ILE B O 1
ATOM 2126 N N . ALA B 1 132 ? 13.008 -16.047 -2.373 1 91.12 132 ALA B N 1
ATOM 2127 C CA . ALA B 1 132 ? 12.891 -15.539 -3.736 1 91.12 132 ALA B CA 1
ATOM 2128 C C . ALA B 1 132 ? 13.891 -14.406 -3.979 1 91.12 132 ALA B C 1
ATOM 2130 O O . ALA B 1 132 ? 14.484 -14.312 -5.055 1 91.12 132 ALA B O 1
ATOM 2131 N N . GLN B 1 133 ? 14.023 -13.578 -3.002 1 88.44 133 GLN B N 1
ATOM 2132 C CA . GLN B 1 133 ? 14.953 -12.461 -3.119 1 88.44 133 GLN B CA 1
ATOM 2133 C C . GLN B 1 133 ? 16.391 -12.945 -3.213 1 88.44 133 GLN B C 1
ATOM 2135 O O . GLN B 1 133 ? 17.188 -12.406 -3.979 1 88.44 133 GLN B O 1
ATOM 2140 N N . GLN B 1 134 ? 16.703 -13.945 -2.467 1 89.31 134 GLN B N 1
ATOM 2141 C CA . GLN B 1 134 ? 18.047 -14.508 -2.506 1 89.31 134 GLN B CA 1
ATOM 2142 C C . GLN B 1 134 ? 18.344 -15.133 -3.865 1 89.31 134 GLN B C 1
ATOM 2144 O O . GLN B 1 134 ? 19.438 -14.969 -4.406 1 89.31 134 GLN B O 1
ATOM 2149 N N . GLN B 1 135 ? 17.391 -15.766 -4.344 1 90.12 135 GLN B N 1
ATOM 2150 C CA . GLN B 1 135 ? 17.547 -16.391 -5.656 1 90.12 135 GLN B CA 1
ATOM 2151 C C . GLN B 1 135 ? 17.766 -15.336 -6.742 1 90.12 135 GLN B C 1
ATOM 2153 O O . GLN B 1 135 ? 18.578 -15.531 -7.648 1 90.12 135 GLN B O 1
ATOM 2158 N N . LYS B 1 136 ? 17.031 -14.281 -6.645 1 88.38 136 LYS B N 1
ATOM 2159 C CA . LYS B 1 136 ? 17.188 -13.188 -7.602 1 88.38 136 LYS B CA 1
ATOM 2160 C C . LYS B 1 136 ? 18.578 -12.57 -7.52 1 88.38 136 LYS B C 1
ATOM 2162 O O . LYS B 1 136 ? 19.188 -12.258 -8.547 1 88.38 136 LYS B O 1
ATOM 2167 N N . LYS B 1 137 ? 19.047 -12.406 -6.328 1 88.62 137 LYS B N 1
ATOM 2168 C CA . LYS B 1 137 ? 20.375 -11.852 -6.113 1 88.62 137 LYS B CA 1
ATOM 2169 C C . LYS B 1 137 ? 21.453 -12.766 -6.691 1 88.62 137 LYS B C 1
ATOM 2171 O O . LYS B 1 137 ? 22.406 -12.289 -7.328 1 88.62 137 LYS B O 1
ATOM 2176 N N . GLU B 1 138 ? 21.266 -13.977 -6.457 1 89.19 138 GLU B N 1
ATOM 2177 C CA . GLU B 1 138 ? 22.234 -14.953 -6.961 1 89.19 138 GLU B CA 1
ATOM 2178 C C . GLU B 1 138 ? 22.25 -14.984 -8.484 1 89.19 138 GLU B C 1
ATOM 2180 O O . GLU B 1 138 ? 23.312 -15.047 -9.102 1 89.19 138 GLU B O 1
ATOM 2185 N N . ARG B 1 139 ? 21.094 -14.898 -9.031 1 90 139 ARG B N 1
ATOM 2186 C CA . ARG B 1 139 ? 20.984 -14.891 -10.492 1 90 139 ARG B CA 1
ATOM 2187 C C . ARG B 1 139 ? 21.625 -13.641 -11.078 1 90 139 ARG B C 1
ATOM 2189 O O . ARG B 1 139 ? 22.312 -13.711 -12.102 1 90 139 ARG B O 1
ATOM 2196 N N . ARG B 1 140 ? 21.453 -12.555 -10.438 1 88.88 140 ARG B N 1
ATOM 2197 C CA . ARG B 1 140 ? 22.047 -11.305 -10.883 1 88.88 140 ARG B CA 1
ATOM 2198 C C . ARG B 1 140 ? 23.562 -11.336 -10.766 1 88.88 140 ARG B C 1
ATOM 2200 O O . ARG B 1 140 ? 24.266 -10.859 -11.656 1 88.88 140 ARG B O 1
ATOM 2207 N N . ALA B 1 141 ? 23.953 -11.883 -9.672 1 90.94 141 ALA B N 1
ATOM 2208 C CA . ALA B 1 141 ? 25.391 -12.008 -9.453 1 90.94 141 ALA B CA 1
ATOM 2209 C C . ALA B 1 141 ? 26.016 -12.93 -10.492 1 90.94 141 ALA B C 1
ATOM 2211 O O . ALA B 1 141 ? 27.094 -12.633 -11.023 1 90.94 141 ALA B O 1
ATOM 2212 N N . ALA B 1 142 ? 25.344 -14.008 -10.727 1 92.5 142 ALA B N 1
ATOM 2213 C CA . ALA B 1 142 ? 25.844 -14.953 -11.727 1 92.5 142 ALA B CA 1
ATOM 2214 C C . ALA B 1 142 ? 25.875 -14.32 -13.109 1 92.5 142 ALA B C 1
ATOM 2216 O O . ALA B 1 142 ? 26.844 -14.5 -13.859 1 92.5 142 ALA B O 1
ATOM 2217 N N . ALA B 1 143 ? 24.922 -13.555 -13.445 1 91.88 143 ALA B N 1
ATOM 2218 C CA . ALA B 1 143 ? 24.859 -12.867 -14.734 1 91.88 143 ALA B CA 1
ATOM 2219 C C . ALA B 1 143 ? 25.953 -11.82 -14.852 1 91.88 143 ALA B C 1
ATOM 2221 O O . ALA B 1 143 ? 26.578 -11.68 -15.906 1 91.88 143 ALA B O 1
ATOM 2222 N N . ALA B 1 144 ? 26.141 -11.102 -13.789 1 91.69 144 ALA B N 1
ATOM 2223 C CA . ALA B 1 144 ? 27.203 -10.102 -13.758 1 91.69 144 ALA B CA 1
ATOM 2224 C C . ALA B 1 144 ? 28.578 -10.75 -13.906 1 91.69 144 ALA B C 1
ATOM 2226 O O . ALA B 1 144 ? 29.453 -10.219 -14.594 1 91.69 144 ALA B O 1
ATOM 2227 N N . ALA B 1 145 ? 28.797 -11.883 -13.273 1 92.75 145 ALA B N 1
ATOM 2228 C CA . ALA B 1 145 ? 30.062 -12.609 -13.352 1 92.75 145 ALA B CA 1
ATOM 2229 C C . ALA B 1 145 ? 30.297 -13.133 -14.773 1 92.75 145 ALA B C 1
ATOM 2231 O O . ALA B 1 145 ? 31.422 -13.062 -15.273 1 92.75 145 ALA B O 1
ATOM 2232 N N . ARG B 1 146 ? 29.281 -13.602 -15.43 1 92.06 146 ARG B N 1
ATOM 2233 C CA . ARG B 1 146 ? 29.391 -14.094 -16.797 1 92.06 146 ARG B CA 1
ATOM 2234 C C . ARG B 1 146 ? 29.734 -12.969 -17.766 1 92.06 146 ARG B C 1
ATOM 2236 O O . ARG B 1 146 ? 30.547 -13.148 -18.672 1 92.06 146 ARG B O 1
ATOM 2243 N N . LYS B 1 147 ? 29.078 -11.797 -17.531 1 92.12 147 LYS B N 1
ATOM 2244 C CA . LYS B 1 147 ? 29.359 -10.641 -18.391 1 92.12 147 LYS B CA 1
ATOM 2245 C C . LYS B 1 147 ? 30.781 -10.156 -18.219 1 92.12 147 LYS B C 1
ATOM 2247 O O . LYS B 1 147 ? 31.438 -9.75 -19.188 1 92.12 147 LYS B O 1
ATOM 2252 N N . ALA B 1 148 ? 31.297 -10.195 -17.016 1 91.69 148 ALA B N 1
ATOM 2253 C CA . ALA B 1 148 ? 32.656 -9.75 -16.719 1 91.69 148 ALA B CA 1
ATOM 2254 C C . ALA B 1 148 ? 33.688 -10.719 -17.297 1 91.69 148 ALA B C 1
ATOM 2256 O O . ALA B 1 148 ? 34.812 -10.328 -17.578 1 91.69 148 ALA B O 1
ATOM 2257 N N . ALA B 1 149 ? 33.344 -11.914 -17.484 1 91.69 149 ALA B N 1
ATOM 2258 C CA . ALA B 1 149 ? 34.25 -12.93 -17.984 1 91.69 149 ALA B CA 1
ATOM 2259 C C . ALA B 1 149 ? 34.312 -12.914 -19.516 1 91.69 149 ALA B C 1
ATOM 2261 O O . ALA B 1 149 ? 35.188 -13.539 -20.125 1 91.69 149 ALA B O 1
ATOM 2262 N N . GLN B 1 150 ? 33.5 -12.273 -20.266 1 81.44 150 GLN B N 1
ATOM 2263 C CA . GLN B 1 150 ? 33.562 -12.109 -21.719 1 81.44 150 GLN B CA 1
ATOM 2264 C C . GLN B 1 150 ? 34.312 -10.844 -22.094 1 81.44 150 GLN B C 1
ATOM 2266 O O . GLN B 1 150 ? 35 -10.812 -23.141 1 81.44 150 GLN B O 1
#

Sequence (300 aa):
MDDEQQRRPSGSSVAHAYGNALARQWAPAMPRPLTGGFLTTLYALRTLASADGRLRYERDGAAITLAQIAAACRSDQKDVRLYLQAAVAAGVLAVVEDGHGQGKTRGRAVMYALLLCPTPDWERAAGLVWIAQQQKKERRAAAAARKAAQMDDEQQRRPSGSSVAHAYGNALARQWAPAMPRPLTGGFLTTLYALRTLASADGRLRYERDGAAITLAQIAAACRSDQKDVRLYLQAAVAAGVLAVVEDGHGQGKTRGRAVMYALLLCPTPDWERAAGLVWIAQQQKKERRAAAAARKAAQ

Foldseek 3Di:
DPPVVPPPPPPQFPLRVLVCCLVPPVVVVADPLCPALLSLLSVLQSVQADSNFKNADPPPRAHDALVNSCVSSVHDSVLSVLSQVLCVQQVQKDFDASVVGQCPPPPGGTMMGGDDDPGGPNVSSSVSSVVVVVVVVVVVVVVVVVVVVD/DPPPVPPPPPDQFPLRVLVCCLVPPVVVVADPLCPALLSLLSVLQSVQADSNFKNADPPPRAHDALVNSCVSSVHDSVLSVLSQVLCVQQVQKDFDAPVVGDLPPPPGGTMMGGDDDPGGPNVSSSVSSVVVVVVVVVVVVVVVVVVVVD

Secondary structure (DSSP, 8-state):
-------------HHHHHHHHIIIIIHHH--GGGTTHHHHHHHHHHHHS-TTSB-B-TTT-PBPPHHHHHHHHTS-HHHHHHHHHHHHHHTSEEEE--SS--TTSTTPPPEEEE---SS--HHHHHHHHHHHHHHHHHHHHHHHHHHHH-/-------------HHHHHHHHIIIIIHHH--GGGTTHHHHHHHHHHHHS-TTSB-B-TTT-PBPPHHHHHHHHTS-HHHHHHHHHHHHHHTSEEEE--SS--TTSTTPPPEEEE---SS--HHHHHHHHHHHHHHHHHHHHHHHHHHHH-

Solvent-accessible surface area (backbone atoms only — not comparable to full-atom values): 16096 Å² total; per-residue (Å²): 136,82,79,72,76,73,75,69,71,93,68,77,30,50,22,52,53,43,31,46,43,37,40,72,52,45,34,61,66,50,56,70,78,41,54,46,70,46,48,30,41,54,40,40,49,41,52,55,24,33,52,84,11,36,28,30,40,85,87,80,56,48,48,52,35,66,68,54,52,14,33,26,51,59,47,55,57,70,59,43,51,50,39,53,50,22,35,37,62,17,44,43,32,43,81,44,66,72,77,81,48,63,42,74,49,88,88,44,53,59,25,43,27,61,38,87,46,96,74,54,36,54,66,60,20,32,49,54,50,48,53,53,50,50,51,51,51,50,50,50,50,51,51,52,52,54,60,72,71,107,136,82,78,74,77,71,76,70,71,95,65,77,30,51,22,53,53,43,30,47,43,39,39,72,50,46,34,61,68,51,57,70,78,40,52,46,69,45,48,29,41,53,40,41,49,42,51,56,24,31,53,84,11,36,29,30,40,83,86,80,58,48,49,51,34,65,68,55,52,12,33,26,53,59,47,56,57,69,58,45,52,50,39,51,50,22,34,37,64,17,44,43,32,42,82,45,66,72,76,82,48,64,39,75,48,89,90,44,55,57,24,42,27,61,38,85,47,95,74,57,37,54,67,59,18,31,51,52,50,47,52,54,50,50,51,51,49,48,51,49,50,52,50,51,53,56,61,71,70,107

Organism: Streptomyces venezuelae (strain ATCC 10712 / CBS 650.69 / DSM 40230 / JCM 4526 / NBRC 13096 / PD 04745) (NCBI:txid953739)